Protein AF-A0A932WNV1-F1 (afdb_monomer_lite)

pLDDT: mean 90.37, std 17.19, range [34.25, 98.88]

Secondary structure (DSSP, 8-state):
-----------------PPPP-TT-EEEE-S-EEEEETTEEEEEE-TT-EEEEEEE-SSEEEEESSSEEEEEGGGEE-HHHHHHHHHHHHHTT--SHHHHHHHHHHHHHTT-HHHHHHHHHHHHHH-TT-HHHHHHHHHHHHHTT-HHHHHHHHHHHHHH-TT-HHHHHHHHHHHHHTT-HHHHTT-

Structure (mmCIF, N/CA/C/O backbone):
data_AF-A0A932WNV1-F1
#
_entry.id   AF-A0A932WNV1-F1
#
loop_
_atom_site.group_PDB
_atom_site.id
_atom_site.type_symbol
_atom_site.label_atom_id
_atom_site.label_alt_id
_atom_site.label_comp_id
_atom_site.label_asym_id
_atom_site.label_entity_id
_atom_site.label_seq_id
_atom_site.pdbx_PDB_ins_code
_atom_site.Cartn_x
_atom_site.Cartn_y
_atom_site.Cartn_z
_atom_site.occupancy
_atom_site.B_iso_or_equiv
_atom_site.auth_seq_id
_atom_site.auth_comp_id
_atom_site.auth_asym_id
_atom_site.auth_atom_id
_atom_site.pdbx_PDB_model_num
ATOM 1 N N . MET A 1 1 ? 55.702 -8.808 -32.284 1.00 37.06 1 MET A N 1
ATOM 2 C CA . MET A 1 1 ? 55.834 -7.482 -32.904 1.00 37.06 1 MET A CA 1
ATOM 3 C C . MET A 1 1 ? 54.998 -7.440 -34.178 1.00 37.06 1 MET A C 1
ATOM 5 O O . MET A 1 1 ? 55.477 -7.880 -35.208 1.00 37.06 1 MET A O 1
ATOM 9 N N . ASP A 1 2 ? 53.744 -7.018 -34.238 1.00 36.00 2 ASP A N 1
ATOM 10 C CA . ASP A 1 2 ? 52.655 -6.908 -33.271 1.00 36.00 2 ASP A CA 1
ATOM 11 C C . ASP A 1 2 ? 51.369 -7.069 -34.087 1.00 36.00 2 ASP A C 1
ATOM 13 O O . ASP A 1 2 ? 51.187 -6.428 -35.120 1.00 36.00 2 ASP A O 1
ATOM 17 N N . ARG A 1 3 ? 50.490 -7.968 -33.639 1.00 39.47 3 ARG A N 1
ATOM 18 C CA . ARG A 1 3 ? 49.063 -7.919 -33.955 1.00 39.47 3 ARG A CA 1
ATOM 19 C C . ARG A 1 3 ? 48.465 -7.045 -32.867 1.00 39.47 3 ARG A C 1
ATOM 21 O O . ARG A 1 3 ? 48.653 -7.428 -31.723 1.00 39.47 3 ARG A O 1
ATOM 28 N N . LEU A 1 4 ? 47.800 -5.941 -33.204 1.00 38.91 4 LEU A N 1
ATOM 29 C CA . LEU A 1 4 ? 46.769 -5.253 -32.405 1.00 38.91 4 LEU A CA 1
ATOM 30 C C . LEU A 1 4 ? 46.447 -3.919 -33.091 1.00 38.91 4 LEU A C 1
ATOM 32 O O . LEU A 1 4 ? 47.305 -3.054 -33.213 1.00 38.91 4 LEU A O 1
ATOM 36 N N . GLY A 1 5 ? 45.212 -3.755 -33.555 1.00 36.09 5 GLY A N 1
ATOM 37 C CA . GLY A 1 5 ? 44.783 -2.503 -34.177 1.00 36.09 5 GLY A CA 1
ATOM 38 C C . GLY A 1 5 ? 43.332 -2.503 -34.636 1.00 36.09 5 GLY A C 1
ATOM 39 O O . GLY A 1 5 ? 43.007 -1.925 -35.665 1.00 36.09 5 GLY A O 1
ATOM 40 N N . THR A 1 6 ? 42.449 -3.205 -33.929 1.00 43.75 6 THR A N 1
ATOM 41 C CA . THR A 1 6 ? 41.001 -3.096 -34.130 1.00 43.75 6 THR A CA 1
ATOM 42 C C . THR A 1 6 ? 40.329 -3.413 -32.809 1.00 43.75 6 THR A C 1
ATOM 44 O O . THR A 1 6 ? 40.214 -4.585 -32.493 1.00 43.75 6 THR A O 1
ATOM 47 N N . VAL A 1 7 ? 39.909 -2.399 -32.048 1.00 36.69 7 VAL A N 1
ATOM 48 C CA . VAL A 1 7 ? 38.644 -2.424 -31.297 1.00 36.69 7 VAL A CA 1
ATOM 49 C C . VAL A 1 7 ? 38.171 -0.979 -31.144 1.00 36.69 7 VAL A C 1
ATOM 51 O O . VAL A 1 7 ? 38.798 -0.147 -30.493 1.00 36.69 7 VAL A O 1
ATOM 54 N N . LEU A 1 8 ? 37.048 -0.724 -31.802 1.00 37.38 8 LEU A N 1
ATOM 55 C CA . LEU A 1 8 ? 36.100 0.353 -31.583 1.00 37.38 8 LEU A CA 1
ATOM 56 C C . LEU A 1 8 ? 35.686 0.326 -30.097 1.00 37.38 8 LEU A C 1
ATOM 58 O O . LEU A 1 8 ? 34.992 -0.605 -29.693 1.00 37.38 8 LEU A O 1
ATOM 62 N N . LEU A 1 9 ? 36.143 1.267 -29.261 1.00 36.34 9 LEU A N 1
ATOM 63 C CA . LEU A 1 9 ? 35.684 1.321 -27.868 1.00 36.34 9 LEU A CA 1
ATOM 64 C C . LEU A 1 9 ? 34.336 2.048 -27.815 1.00 36.34 9 LEU A C 1
ATOM 66 O O . LEU A 1 9 ? 34.243 3.272 -27.878 1.00 36.34 9 LEU A O 1
ATOM 70 N N . THR A 1 10 ? 33.300 1.222 -27.793 1.00 37.31 10 THR A N 1
ATOM 71 C CA . THR A 1 10 ? 31.878 1.516 -27.664 1.00 37.31 10 THR A CA 1
ATOM 72 C C . THR A 1 10 ? 31.555 2.255 -26.361 1.00 37.31 10 THR A C 1
ATOM 74 O O . THR A 1 10 ? 32.246 2.095 -25.356 1.00 37.31 10 THR A O 1
ATOM 77 N N . LEU A 1 11 ? 30.467 3.033 -26.404 1.00 35.06 11 LEU A N 1
ATOM 78 C CA . LEU A 1 11 ? 29.760 3.664 -25.286 1.00 35.06 11 LEU A CA 1
ATOM 79 C C . LEU A 1 11 ? 29.901 2.907 -23.953 1.00 35.06 11 LEU A C 1
ATOM 81 O O . LEU A 1 11 ? 29.393 1.797 -23.808 1.00 35.06 11 LEU A O 1
ATOM 85 N N . VAL A 1 12 ? 30.467 3.566 -22.942 1.00 41.66 12 VAL A N 1
ATOM 86 C CA . VAL A 1 12 ? 30.209 3.229 -21.537 1.00 41.66 12 VAL A CA 1
ATOM 87 C C . VAL A 1 12 ? 28.960 4.000 -21.113 1.00 41.66 12 VAL A C 1
ATOM 89 O O . VAL A 1 12 ? 29.040 5.088 -20.553 1.00 41.66 12 VAL A O 1
ATOM 92 N N . ALA A 1 13 ? 27.794 3.464 -21.456 1.00 44.31 13 ALA A N 1
ATOM 93 C CA . ALA A 1 13 ? 26.516 3.842 -20.868 1.00 44.31 13 ALA A CA 1
ATOM 94 C C . ALA A 1 13 ? 25.571 2.639 -20.984 1.00 44.31 13 ALA A C 1
ATOM 96 O O . ALA A 1 13 ? 25.421 2.095 -22.073 1.00 44.31 13 ALA A O 1
ATOM 97 N N . LEU A 1 14 ? 24.942 2.265 -19.865 1.00 42.75 14 LEU A N 1
ATOM 98 C CA . LEU A 1 14 ? 23.980 1.165 -19.680 1.00 42.75 14 LEU A CA 1
ATOM 99 C C . LEU A 1 14 ? 24.578 -0.246 -19.620 1.00 42.75 14 LEU A C 1
ATOM 101 O O . LEU A 1 14 ? 24.741 -0.941 -20.617 1.00 42.75 14 LEU A O 1
ATOM 105 N N . GLY A 1 15 ? 24.839 -0.693 -18.393 1.00 34.25 15 GLY A N 1
ATOM 106 C CA . GLY A 1 15 ? 25.263 -2.062 -18.124 1.00 34.25 15 GLY A CA 1
ATOM 107 C C . GLY A 1 15 ? 25.148 -2.482 -16.663 1.00 34.25 15 GLY A C 1
ATOM 108 O O . GLY A 1 15 ? 25.902 -3.348 -16.238 1.00 34.25 15 GLY A O 1
ATOM 109 N N . GLN A 1 16 ? 24.230 -1.907 -15.880 1.00 38.81 16 GLN A N 1
ATOM 110 C CA . GLN A 1 16 ? 23.623 -2.723 -14.834 1.00 38.81 16 GLN A CA 1
ATOM 111 C C . GLN A 1 16 ? 22.572 -3.558 -15.551 1.00 38.81 16 GLN A C 1
ATOM 113 O O . GLN A 1 16 ? 21.528 -3.052 -15.952 1.00 38.81 16 GLN A O 1
ATOM 118 N N . VAL A 1 17 ? 22.901 -4.821 -15.818 1.00 41.78 17 VAL A N 1
ATOM 119 C CA . VAL A 1 17 ? 21.881 -5.807 -16.166 1.00 41.78 17 VAL A CA 1
ATOM 120 C C . VAL A 1 17 ? 20.936 -5.800 -14.972 1.00 41.78 17 VAL A C 1
ATOM 122 O O . VAL A 1 17 ? 21.343 -6.227 -13.892 1.00 41.78 17 VAL A O 1
ATOM 125 N N . ALA A 1 18 ? 19.746 -5.214 -15.133 1.00 52.16 18 ALA A N 1
ATOM 126 C CA . ALA A 1 18 ? 18.709 -5.251 -14.112 1.00 52.16 18 ALA A CA 1
ATOM 127 C C . ALA A 1 18 ? 18.620 -6.697 -13.620 1.00 52.16 18 ALA A C 1
ATOM 129 O O . ALA A 1 18 ? 18.501 -7.620 -14.436 1.00 52.16 18 ALA A O 1
ATOM 130 N N . ARG A 1 19 ? 18.804 -6.903 -12.310 1.00 64.25 19 ARG A N 1
ATOM 131 C CA . ARG A 1 19 ? 18.759 -8.240 -11.715 1.00 64.25 19 ARG A CA 1
ATOM 132 C C . ARG A 1 19 ? 17.441 -8.872 -12.154 1.00 64.25 19 ARG A C 1
ATOM 134 O O . ARG A 1 19 ? 16.376 -8.292 -11.952 1.00 64.25 19 ARG A O 1
ATOM 141 N N . ALA A 1 20 ? 17.518 -10.037 -12.790 1.00 69.56 20 ALA A N 1
ATOM 142 C CA . ALA A 1 20 ? 16.320 -10.771 -13.155 1.00 69.56 20 ALA A CA 1
ATOM 143 C C . ALA A 1 20 ? 15.576 -11.122 -11.863 1.00 69.56 20 ALA A C 1
ATOM 145 O O . ALA A 1 20 ? 16.158 -11.764 -10.995 1.00 69.56 20 ALA A O 1
ATOM 146 N N . GLN A 1 21 ? 14.325 -10.675 -11.733 1.00 83.00 21 GLN A N 1
ATOM 147 C CA . GLN A 1 21 ? 13.503 -11.025 -10.577 1.00 83.00 21 GLN A CA 1
ATOM 148 C C . GLN A 1 21 ? 13.342 -12.547 -10.450 1.00 83.00 21 GLN A C 1
ATOM 150 O O . GLN A 1 21 ? 13.200 -13.233 -11.468 1.00 83.00 21 GLN A O 1
ATOM 155 N N . GLU A 1 22 ? 13.342 -13.047 -9.219 1.00 88.12 22 GLU A N 1
ATOM 156 C CA . GLU A 1 22 ? 13.289 -14.472 -8.871 1.00 88.12 22 GLU A CA 1
ATOM 157 C C . GLU A 1 22 ? 12.060 -14.794 -7.998 1.00 88.12 22 GLU A C 1
ATOM 159 O O . GLU A 1 22 ? 11.564 -13.920 -7.278 1.00 88.12 22 GLU A O 1
ATOM 164 N N . PRO A 1 23 ? 11.559 -16.047 -8.010 1.00 92.81 23 PRO A N 1
ATOM 165 C CA . PRO A 1 23 ? 10.530 -16.478 -7.069 1.00 92.81 23 PRO A CA 1
ATOM 166 C C . PRO A 1 23 ? 10.924 -16.208 -5.611 1.00 92.81 23 PRO A C 1
ATOM 168 O O . PRO A 1 23 ? 12.059 -16.438 -5.195 1.00 92.81 23 PRO A O 1
ATOM 171 N N . GLY A 1 24 ? 9.964 -15.732 -4.823 1.00 91.88 24 GLY A N 1
ATOM 172 C CA . GLY A 1 24 ? 10.139 -15.331 -3.430 1.00 91.88 24 GLY A CA 1
ATOM 173 C C . GLY A 1 24 ? 10.475 -13.851 -3.230 1.00 91.88 24 GLY A C 1
ATOM 174 O O . GLY A 1 24 ? 10.343 -13.362 -2.104 1.00 91.88 24 GLY A O 1
ATOM 175 N N . GLU A 1 25 ? 10.853 -13.121 -4.280 1.00 94.06 25 GLU A N 1
ATOM 176 C CA . GLU A 1 25 ? 11.108 -11.684 -4.188 1.00 94.06 25 GLU A CA 1
ATOM 177 C C . GLU A 1 25 ? 9.814 -10.868 -4.082 1.00 94.06 25 GLU A C 1
ATOM 179 O O . GLU A 1 25 ? 8.763 -11.240 -4.605 1.00 94.06 25 GLU A O 1
ATOM 184 N N . THR A 1 26 ? 9.904 -9.721 -3.411 1.00 95.75 26 THR A N 1
ATOM 185 C CA . THR A 1 26 ? 8.861 -8.693 -3.448 1.00 95.75 26 THR A CA 1
ATOM 186 C C . THR A 1 26 ? 9.166 -7.739 -4.592 1.00 95.75 26 THR A C 1
ATOM 188 O O . THR A 1 26 ? 10.282 -7.232 -4.690 1.00 95.75 26 THR A O 1
ATOM 191 N N . VAL A 1 27 ? 8.167 -7.451 -5.419 1.00 96.62 27 VAL A N 1
ATOM 192 C CA . VAL A 1 27 ? 8.240 -6.433 -6.472 1.00 96.62 27 VAL A CA 1
ATOM 193 C C . VAL A 1 27 ? 7.214 -5.343 -6.219 1.00 96.62 27 VAL A C 1
ATOM 195 O O . VAL A 1 27 ? 6.165 -5.605 -5.635 1.00 96.62 27 VAL A O 1
ATOM 198 N N . VAL A 1 28 ? 7.507 -4.126 -6.665 1.00 97.88 28 VAL A N 1
ATOM 199 C CA . VAL A 1 28 ? 6.626 -2.959 -6.570 1.00 97.88 28 VAL A CA 1
ATOM 200 C C . VAL A 1 28 ? 6.209 -2.546 -7.973 1.00 97.88 28 VAL A C 1
ATOM 202 O O . VAL A 1 28 ? 7.050 -2.379 -8.852 1.00 97.88 28 VAL A O 1
ATOM 205 N N . VAL A 1 29 ? 4.910 -2.358 -8.181 1.00 97.62 29 VAL A N 1
ATOM 206 C CA . VAL A 1 29 ? 4.328 -1.837 -9.417 1.00 97.62 29 VAL A CA 1
ATOM 207 C C . VAL A 1 29 ? 4.760 -0.390 -9.597 1.00 97.62 29 VAL A C 1
ATOM 209 O O . VAL A 1 29 ? 4.442 0.462 -8.776 1.00 97.62 29 VAL A O 1
ATOM 212 N N . VAL A 1 30 ? 5.484 -0.086 -10.671 1.00 97.50 30 VAL A N 1
ATOM 213 C CA . VAL A 1 30 ? 5.993 1.270 -10.929 1.00 97.50 30 VAL A CA 1
ATOM 214 C C . VAL A 1 30 ? 5.073 2.066 -11.843 1.00 97.50 30 VAL A C 1
ATOM 216 O O . VAL A 1 30 ? 5.133 3.291 -11.869 1.00 97.50 30 VAL A O 1
ATOM 219 N N . ARG A 1 31 ? 4.177 1.416 -12.581 1.00 95.06 31 ARG A N 1
ATOM 220 C CA . ARG A 1 31 ? 3.164 2.064 -13.425 1.00 95.06 31 ARG A CA 1
ATOM 221 C C . ARG A 1 31 ? 1.884 1.244 -13.408 1.00 95.06 31 ARG A C 1
ATOM 223 O O . ARG A 1 31 ? 1.954 0.044 -13.182 1.00 95.06 31 ARG A O 1
ATOM 230 N N . GLU A 1 32 ? 0.742 1.882 -13.650 1.00 95.81 32 GLU A N 1
ATOM 231 C CA . GLU A 1 32 ? -0.534 1.164 -13.696 1.00 95.81 32 GLU A CA 1
ATOM 232 C C . GLU A 1 32 ? -0.449 -0.020 -14.667 1.00 95.81 32 GLU A C 1
ATOM 234 O O . GLU A 1 32 ? 0.006 0.125 -15.806 1.00 95.81 32 GLU A O 1
ATOM 239 N N . THR A 1 33 ? -0.847 -1.198 -14.192 1.00 95.56 33 THR A N 1
ATOM 240 C CA . THR A 1 33 ? -0.768 -2.437 -14.965 1.00 95.56 33 THR A CA 1
ATOM 241 C C . THR A 1 33 ? -1.922 -3.371 -14.638 1.00 95.56 33 THR A C 1
ATOM 243 O O . THR A 1 33 ? -2.521 -3.309 -13.564 1.00 95.56 33 THR A O 1
ATOM 246 N N . SER A 1 34 ? -2.243 -4.259 -15.572 1.00 95.12 34 SER A N 1
ATOM 247 C CA . SER A 1 34 ? -3.269 -5.280 -15.386 1.00 95.12 34 SER A CA 1
ATOM 248 C C . SER A 1 34 ? -2.629 -6.619 -15.060 1.00 95.12 34 SER A C 1
ATOM 250 O O . SER A 1 34 ? -1.868 -7.161 -15.861 1.00 95.12 34 SER A O 1
ATOM 252 N N . MET A 1 35 ? -3.025 -7.189 -13.928 1.00 94.94 35 MET A N 1
ATOM 253 C CA . MET A 1 35 ? -2.772 -8.579 -13.587 1.00 94.94 35 MET A CA 1
ATOM 254 C C . MET A 1 35 ? -3.768 -9.477 -14.318 1.00 94.94 35 MET A C 1
ATOM 256 O O . MET A 1 35 ? -4.983 -9.266 -14.251 1.00 94.94 35 MET A O 1
ATOM 260 N N . LYS A 1 36 ? -3.253 -10.481 -15.028 1.00 95.19 36 LYS A N 1
ATOM 261 C CA . LYS A 1 36 ? -4.045 -11.331 -15.921 1.00 95.19 36 LYS A CA 1
ATOM 262 C C . LYS A 1 36 ? -3.945 -12.804 -15.569 1.00 95.19 36 LYS A C 1
ATOM 264 O O . LYS A 1 36 ? -2.899 -13.291 -15.153 1.00 95.19 36 LYS A O 1
ATOM 269 N N . ARG A 1 37 ? -5.019 -13.542 -15.820 1.00 94.50 37 ARG A N 1
ATOM 270 C CA . ARG A 1 37 ? -5.021 -15.006 -15.825 1.00 94.50 37 ARG A CA 1
ATOM 271 C C . ARG A 1 37 ? -5.547 -15.454 -17.171 1.00 94.50 37 ARG A C 1
ATOM 273 O O . ARG A 1 37 ? -6.625 -15.038 -17.583 1.00 94.50 37 ARG A O 1
ATOM 280 N N . GLU A 1 38 ? -4.747 -16.243 -17.877 1.00 89.25 38 GLU A N 1
ATOM 281 C CA . GLU A 1 38 ? -5.002 -16.575 -19.279 1.00 89.25 38 GLU A CA 1
ATOM 282 C C . GLU A 1 38 ? -5.192 -15.305 -20.132 1.00 89.25 38 GLU A C 1
ATOM 284 O O . GLU A 1 38 ? -4.224 -14.596 -20.406 1.00 89.25 38 GLU A O 1
ATOM 289 N N . LYS A 1 39 ? -6.428 -14.998 -20.544 1.00 88.38 39 LYS A N 1
ATOM 290 C CA . LYS A 1 39 ? -6.775 -13.811 -21.342 1.00 88.38 39 LYS A CA 1
ATOM 291 C C . LYS A 1 39 ? -7.571 -12.764 -20.563 1.00 88.38 39 LYS A C 1
ATOM 293 O O . LYS A 1 39 ? -7.842 -11.694 -21.105 1.00 88.38 39 LYS A O 1
ATOM 298 N N . GLU A 1 40 ? -7.938 -13.053 -19.321 1.00 94.62 40 GLU A N 1
ATOM 299 C CA . GLU A 1 40 ? -8.810 -12.207 -18.514 1.00 94.62 40 GLU A CA 1
ATOM 300 C C . GLU A 1 40 ? -7.999 -11.303 -17.591 1.00 94.62 40 GLU A C 1
ATOM 302 O O . GLU A 1 40 ? -6.990 -11.716 -17.014 1.00 94.62 40 GLU A O 1
ATOM 307 N N . VAL A 1 41 ? -8.443 -10.053 -17.451 1.00 94.69 41 VAL A N 1
ATOM 308 C CA . VAL A 1 41 ? -7.917 -9.144 -16.429 1.00 94.69 41 VAL A CA 1
ATOM 309 C C . VAL A 1 41 ? -8.562 -9.515 -15.103 1.00 94.69 41 VAL A C 1
ATOM 311 O O . VAL A 1 41 ? -9.773 -9.408 -14.951 1.00 94.69 41 VAL A O 1
ATOM 314 N N . VAL A 1 42 ? -7.735 -9.946 -14.157 1.00 94.06 42 VAL A N 1
ATOM 315 C CA . VAL A 1 42 ? -8.166 -10.309 -12.804 1.00 94.06 42 VAL A CA 1
ATOM 316 C C . VAL A 1 42 ? -8.210 -9.070 -11.916 1.00 94.06 42 VAL A C 1
ATOM 318 O O . VAL A 1 42 ? -9.117 -8.922 -11.106 1.00 94.06 42 VAL A O 1
ATOM 321 N N . GLN A 1 43 ? -7.232 -8.174 -12.063 1.00 93.19 43 GLN A N 1
ATOM 322 C CA . GLN A 1 43 ? -7.122 -6.964 -11.252 1.00 93.19 43 GLN A CA 1
ATOM 323 C C . GLN A 1 43 ? -6.276 -5.916 -11.978 1.00 93.19 43 GLN A C 1
ATOM 325 O O . GLN A 1 43 ? -5.306 -6.259 -12.654 1.00 93.19 43 GLN A O 1
ATOM 330 N N . THR A 1 44 ? -6.602 -4.638 -11.803 1.00 94.31 44 THR A N 1
ATOM 331 C CA . THR A 1 44 ? -5.701 -3.531 -12.154 1.00 94.31 44 THR A CA 1
ATOM 332 C C . THR A 1 44 ? -4.947 -3.102 -10.903 1.00 94.31 44 THR A C 1
ATOM 334 O O . THR A 1 44 ? -5.551 -2.893 -9.852 1.00 94.31 44 THR A O 1
ATOM 337 N N . LEU A 1 45 ? -3.626 -2.997 -11.007 1.00 94.19 45 LEU A N 1
ATOM 338 C CA . LEU A 1 45 ? -2.739 -2.626 -9.914 1.00 94.19 45 LEU A CA 1
ATOM 339 C C . LEU A 1 45 ? -2.221 -1.206 -10.133 1.00 94.19 45 LEU A C 1
ATOM 341 O O . LEU A 1 45 ? -1.635 -0.895 -11.172 1.00 94.19 45 LEU A O 1
ATOM 345 N N . ALA A 1 46 ? -2.430 -0.361 -9.128 1.00 95.44 46 ALA A N 1
ATOM 346 C CA . ALA A 1 46 ? -1.918 1.000 -9.105 1.00 95.44 46 ALA A CA 1
ATOM 347 C C . ALA A 1 46 ? -0.404 1.032 -8.803 1.00 95.44 46 ALA A C 1
ATOM 349 O O . ALA A 1 46 ? 0.116 0.107 -8.165 1.00 95.44 46 ALA A O 1
ATOM 350 N N . PRO A 1 47 ? 0.305 2.109 -9.191 1.00 97.44 47 PRO A N 1
ATOM 351 C CA . PRO A 1 47 ? 1.686 2.327 -8.776 1.00 97.44 47 PRO A CA 1
ATOM 352 C C . PRO A 1 47 ? 1.857 2.262 -7.250 1.00 97.44 47 PRO A C 1
ATOM 354 O O . PRO A 1 47 ? 1.004 2.717 -6.491 1.00 97.44 47 PRO A O 1
ATOM 357 N N . GLY A 1 48 ? 2.965 1.682 -6.798 1.00 97.06 48 GLY A N 1
ATOM 358 C CA . GLY A 1 48 ? 3.290 1.479 -5.389 1.00 97.06 48 GLY A CA 1
ATOM 359 C C . GLY A 1 48 ? 2.731 0.194 -4.785 1.00 97.06 48 GLY A C 1
ATOM 360 O O . GLY A 1 48 ? 3.180 -0.206 -3.716 1.00 97.06 48 GLY A O 1
ATOM 361 N N . ARG A 1 49 ? 1.784 -0.489 -5.441 1.00 96.00 49 ARG A N 1
ATOM 362 C CA . ARG A 1 49 ? 1.324 -1.807 -4.978 1.00 96.00 49 ARG A CA 1
ATOM 363 C C . ARG A 1 49 ? 2.478 -2.796 -5.065 1.00 96.00 49 ARG A C 1
ATOM 365 O O . ARG A 1 49 ? 3.121 -2.889 -6.106 1.00 96.00 49 ARG A O 1
ATOM 372 N N . PHE A 1 50 ? 2.730 -3.537 -3.994 1.00 94.06 50 PHE A N 1
ATOM 373 C CA . PHE A 1 50 ? 3.743 -4.584 -3.991 1.00 94.06 50 PHE A CA 1
ATOM 374 C C . PHE A 1 50 ? 3.107 -5.970 -3.965 1.00 94.06 50 PHE A C 1
ATOM 376 O O . PHE A 1 50 ? 2.003 -6.153 -3.453 1.00 94.06 50 PHE A O 1
ATOM 383 N N . ALA A 1 51 ? 3.801 -6.935 -4.552 1.00 94.88 51 ALA A N 1
ATOM 384 C CA . ALA A 1 51 ? 3.352 -8.313 -4.676 1.00 94.88 51 ALA A CA 1
ATOM 385 C C . ALA A 1 51 ? 4.548 -9.261 -4.555 1.00 94.88 51 ALA A C 1
ATOM 387 O O . ALA A 1 51 ? 5.690 -8.870 -4.820 1.00 94.88 51 ALA A O 1
ATOM 388 N N . ARG A 1 52 ? 4.293 -10.505 -4.150 1.00 95.94 52 ARG A N 1
ATOM 389 C CA . ARG A 1 52 ? 5.320 -11.548 -4.097 1.00 95.94 52 ARG A CA 1
ATOM 390 C C . ARG A 1 52 ? 5.386 -12.257 -5.441 1.00 95.94 52 ARG A C 1
ATOM 392 O O . ARG A 1 52 ? 4.353 -12.647 -5.972 1.00 95.94 52 ARG A O 1
ATOM 399 N N . VAL A 1 53 ? 6.583 -12.432 -5.983 1.00 96.56 53 VAL A N 1
ATOM 400 C CA . VAL A 1 53 ? 6.815 -13.249 -7.179 1.00 96.56 53 VAL A CA 1
ATOM 401 C C . VAL A 1 53 ? 6.742 -14.719 -6.782 1.00 96.56 53 VAL A C 1
ATOM 403 O O . VAL A 1 53 ? 7.464 -15.145 -5.885 1.00 96.56 53 VAL A O 1
ATOM 406 N N . GLU A 1 54 ? 5.894 -15.495 -7.448 1.00 96.19 54 GLU A N 1
ATOM 407 C CA . GLU A 1 54 ? 5.795 -16.948 -7.238 1.00 96.19 54 GLU A CA 1
ATOM 408 C C . GLU A 1 54 ? 6.363 -17.733 -8.420 1.00 96.19 54 GLU A C 1
ATOM 410 O O . GLU A 1 54 ? 6.913 -18.814 -8.231 1.00 96.19 54 GLU A O 1
ATOM 415 N N . ASP A 1 55 ? 6.241 -17.195 -9.636 1.00 95.06 55 ASP A N 1
ATOM 416 C CA . ASP A 1 55 ? 6.772 -17.818 -10.846 1.00 95.06 55 ASP A CA 1
ATOM 417 C C . ASP A 1 55 ? 7.253 -16.758 -11.841 1.00 95.06 55 ASP A C 1
ATOM 419 O O . ASP A 1 55 ? 6.813 -15.603 -11.827 1.00 95.06 55 ASP A O 1
ATOM 423 N N . VAL A 1 56 ? 8.187 -17.149 -12.699 1.00 93.31 56 VAL A N 1
ATOM 424 C CA . VAL A 1 56 ? 8.872 -16.260 -13.632 1.00 93.31 56 VAL A CA 1
ATOM 425 C C . VAL A 1 56 ? 8.846 -16.872 -15.023 1.00 93.31 56 VAL A C 1
ATOM 427 O O . VAL A 1 56 ? 9.423 -17.927 -15.270 1.00 93.31 56 VAL A O 1
ATOM 430 N N . ASP A 1 57 ? 8.248 -16.139 -15.954 1.00 90.00 57 ASP A N 1
ATOM 431 C CA . ASP A 1 57 ? 8.433 -16.325 -17.388 1.00 90.00 57 ASP A CA 1
ATOM 432 C C . ASP A 1 57 ? 9.411 -15.260 -17.930 1.00 90.00 57 ASP A C 1
ATOM 434 O O . ASP A 1 57 ? 9.786 -14.303 -17.246 1.00 90.00 57 ASP A O 1
ATOM 438 N N . SER A 1 58 ? 9.840 -15.409 -19.184 1.00 84.88 58 SER A N 1
ATOM 439 C CA . SER A 1 58 ? 10.709 -14.465 -19.894 1.00 84.88 58 SER A CA 1
ATOM 440 C C . SER A 1 58 ? 10.357 -12.983 -19.654 1.00 84.88 58 SER A C 1
ATOM 442 O O . SER A 1 58 ? 11.200 -12.216 -19.173 1.00 84.88 58 SER A O 1
ATOM 444 N N . THR A 1 59 ? 9.112 -12.579 -19.929 1.00 91.94 59 THR A N 1
ATOM 445 C CA . THR A 1 59 ? 8.645 -11.182 -19.826 1.00 91.94 59 THR A CA 1
ATOM 446 C C . THR A 1 59 ? 7.531 -10.971 -18.806 1.00 91.94 59 THR A C 1
ATOM 448 O O . THR A 1 59 ? 7.057 -9.842 -18.658 1.00 91.94 59 THR A O 1
ATOM 451 N N . TRP A 1 60 ? 7.099 -12.028 -18.122 1.00 93.94 60 TRP A N 1
ATOM 452 C CA . TRP A 1 60 ? 5.970 -12.001 -17.198 1.00 93.94 60 TRP A CA 1
ATOM 453 C C . TRP A 1 60 ? 6.366 -12.573 -15.845 1.00 93.94 60 TRP A C 1
ATOM 455 O O . TRP A 1 60 ? 7.167 -13.497 -15.758 1.00 93.94 60 TRP A O 1
ATOM 465 N N . LEU A 1 61 ? 5.777 -12.028 -14.789 1.00 95.12 61 LEU A N 1
ATOM 466 C CA . LEU A 1 61 ? 5.915 -12.537 -13.431 1.00 95.12 61 LEU A CA 1
ATOM 467 C C . LEU A 1 61 ? 4.541 -12.982 -12.958 1.00 95.12 61 LEU A C 1
ATOM 469 O O . LEU A 1 61 ? 3.583 -12.213 -13.071 1.00 95.12 61 LEU A O 1
ATOM 473 N N . TRP A 1 62 ? 4.432 -14.204 -12.454 1.00 96.19 62 TRP A N 1
ATOM 474 C CA . TRP A 1 62 ? 3.250 -14.608 -11.717 1.00 96.19 62 TRP A CA 1
ATOM 475 C C . TRP A 1 62 ? 3.427 -14.095 -10.304 1.00 96.19 62 TRP A C 1
ATOM 477 O O . TRP A 1 62 ? 4.372 -14.482 -9.612 1.00 96.19 62 TRP A O 1
ATOM 487 N N . VAL A 1 63 ? 2.527 -13.218 -9.882 1.00 95.62 63 VAL A N 1
ATOM 488 C CA . VAL A 1 63 ? 2.591 -12.615 -8.558 1.00 95.62 63 VAL A CA 1
ATOM 489 C C . VAL A 1 63 ? 1.377 -12.973 -7.723 1.00 95.62 63 VAL A C 1
ATOM 491 O O . VAL A 1 63 ? 0.296 -13.221 -8.260 1.00 95.62 63 VAL A O 1
ATOM 494 N N . SER A 1 64 ? 1.560 -12.972 -6.408 1.00 90.69 64 SER A N 1
ATOM 495 C CA . SER A 1 64 ? 0.495 -13.044 -5.417 1.00 90.69 64 SER A CA 1
ATOM 496 C C . SER A 1 64 ? 0.391 -11.717 -4.648 1.00 90.69 64 SER A C 1
ATOM 498 O O . SER A 1 64 ? 1.374 -11.171 -4.137 1.00 90.69 64 SER A O 1
ATOM 500 N N . ALA A 1 65 ? -0.823 -11.173 -4.612 1.00 83.19 65 ALA A N 1
ATOM 501 C CA . ALA A 1 65 ? -1.248 -10.066 -3.760 1.00 83.19 65 ALA A CA 1
ATOM 502 C C . ALA A 1 65 ? -2.589 -10.467 -3.109 1.00 83.19 65 ALA A C 1
ATOM 504 O O . ALA A 1 65 ? -2.703 -11.577 -2.596 1.00 83.19 65 ALA A O 1
ATOM 505 N N . GLU A 1 66 ? -3.625 -9.625 -3.175 1.00 82.88 66 GLU A N 1
ATOM 506 C CA . GLU A 1 66 ? -5.013 -10.043 -2.884 1.00 82.88 66 GLU A CA 1
ATOM 507 C C . GLU A 1 66 ? -5.489 -11.126 -3.860 1.00 82.88 66 GLU A C 1
ATOM 509 O O . GLU A 1 66 ? -6.200 -12.058 -3.494 1.00 82.88 66 GLU A O 1
ATOM 514 N N . ASN A 1 67 ? -5.064 -11.004 -5.118 1.00 89.56 67 ASN A N 1
ATOM 515 C CA . ASN A 1 67 ? -5.286 -11.976 -6.174 1.00 89.56 67 ASN A CA 1
ATOM 516 C C . ASN A 1 67 ? -3.943 -12.442 -6.738 1.00 89.56 67 ASN A C 1
ATOM 518 O O . ASN A 1 67 ? -2.908 -11.809 -6.522 1.00 89.56 67 ASN A O 1
ATOM 522 N N . ALA A 1 68 ? -3.974 -13.535 -7.498 1.00 93.81 68 ALA A N 1
ATOM 523 C CA . ALA A 1 68 ? -2.808 -14.038 -8.212 1.00 93.81 68 ALA A CA 1
ATOM 524 C C . ALA A 1 68 ? -3.005 -14.017 -9.732 1.00 93.81 68 ALA A C 1
ATOM 526 O O . ALA A 1 68 ? -4.100 -14.326 -10.236 1.00 93.81 68 ALA A O 1
ATOM 527 N N . GLY A 1 69 ? -1.932 -13.684 -10.449 1.00 95.94 69 GLY A N 1
ATOM 528 C CA . GLY A 1 69 ? -1.902 -13.621 -11.906 1.00 95.94 69 GLY A CA 1
ATOM 529 C C . GLY A 1 69 ? -0.586 -13.085 -12.471 1.00 95.94 69 GLY A C 1
ATOM 530 O O . GLY A 1 69 ? 0.324 -12.698 -11.743 1.00 95.94 69 GLY A O 1
ATOM 531 N N . TRP A 1 70 ? -0.510 -13.055 -13.798 1.00 96.50 70 TRP A N 1
ATOM 532 C CA . TRP A 1 70 ? 0.627 -12.563 -14.565 1.00 96.50 70 TRP A CA 1
ATOM 533 C C . TRP A 1 70 ? 0.618 -11.041 -14.682 1.00 96.50 70 TRP A C 1
ATOM 535 O O . TRP A 1 70 ? -0.383 -10.453 -15.097 1.00 96.50 70 TRP A O 1
ATOM 545 N N . ILE A 1 71 ? 1.761 -10.423 -14.401 1.00 95.88 71 ILE A N 1
ATOM 546 C CA . ILE A 1 71 ? 2.045 -9.005 -14.648 1.00 95.88 71 ILE A CA 1
ATOM 547 C C . ILE A 1 71 ? 3.278 -8.860 -15.541 1.00 95.88 71 ILE A C 1
ATOM 549 O O . ILE A 1 71 ? 4.156 -9.729 -15.547 1.00 95.88 71 ILE A O 1
ATOM 553 N N . ALA A 1 72 ? 3.355 -7.777 -16.314 1.00 95.06 72 ALA A N 1
ATOM 554 C CA . ALA A 1 72 ? 4.501 -7.555 -17.185 1.00 95.06 72 ALA A CA 1
ATOM 555 C C . ALA A 1 72 ? 5.731 -7.178 -16.351 1.00 95.06 72 ALA A C 1
ATOM 557 O O . ALA A 1 72 ? 5.681 -6.294 -15.499 1.00 95.06 72 ALA A O 1
ATOM 558 N N . ARG A 1 73 ? 6.866 -7.821 -16.630 1.00 92.25 73 ARG A N 1
ATOM 559 C CA . ARG A 1 73 ? 8.111 -7.633 -15.873 1.00 92.25 73 ARG A CA 1
ATOM 560 C C . ARG A 1 73 ? 8.609 -6.186 -15.880 1.00 92.25 73 ARG A C 1
ATOM 562 O O . ARG A 1 73 ? 9.181 -5.740 -14.899 1.00 92.25 73 ARG A O 1
ATOM 569 N N . HIS A 1 74 ? 8.375 -5.452 -16.966 1.00 92.88 74 HIS A N 1
ATOM 570 C CA . HIS A 1 74 ? 8.779 -4.048 -17.091 1.00 92.88 74 HIS A CA 1
ATOM 571 C C . HIS A 1 74 ? 7.831 -3.061 -16.379 1.00 92.88 74 HIS A C 1
ATOM 573 O O . HIS A 1 74 ? 8.076 -1.857 -16.408 1.00 92.88 74 HIS A O 1
ATOM 579 N N . ASP A 1 75 ? 6.750 -3.551 -15.761 1.00 95.50 75 ASP A N 1
ATOM 580 C CA . ASP A 1 75 ? 5.787 -2.733 -15.003 1.00 95.50 75 ASP A CA 1
ATOM 581 C C . ASP A 1 75 ? 6.093 -2.714 -13.516 1.00 95.50 75 ASP A C 1
ATOM 583 O O . ASP A 1 75 ? 5.431 -2.007 -12.754 1.00 95.50 75 ASP A O 1
ATOM 587 N N . VAL A 1 76 ? 7.100 -3.482 -13.110 1.00 95.69 76 VAL A N 1
ATOM 588 C CA . VAL A 1 76 ? 7.524 -3.605 -11.730 1.00 95.69 76 VAL A CA 1
ATOM 589 C C . VAL A 1 76 ? 9.021 -3.414 -11.587 1.00 95.69 76 VAL A C 1
ATOM 591 O O . VAL A 1 76 ? 9.781 -3.540 -12.545 1.00 95.69 76 VAL A O 1
ATOM 594 N N . ALA A 1 77 ? 9.436 -3.140 -10.361 1.00 96.06 77 ALA A N 1
ATOM 595 C CA . ALA A 1 77 ? 10.831 -3.058 -9.976 1.00 96.06 77 ALA A CA 1
ATOM 596 C C . ALA A 1 77 ? 11.028 -3.662 -8.580 1.00 96.06 77 ALA A C 1
ATOM 598 O O . ALA A 1 77 ? 10.056 -3.938 -7.868 1.00 96.06 77 ALA A O 1
ATOM 599 N N . THR A 1 78 ? 12.277 -3.874 -8.169 1.00 96.44 78 THR A N 1
ATOM 600 C CA . THR A 1 78 ? 12.561 -4.147 -6.752 1.00 96.44 78 THR A CA 1
ATOM 601 C C . THR A 1 78 ? 12.141 -2.946 -5.888 1.00 96.44 78 THR A C 1
ATOM 603 O O . THR A 1 78 ? 12.031 -1.833 -6.409 1.00 96.44 78 THR A O 1
ATOM 606 N N . PRO A 1 79 ? 11.931 -3.108 -4.566 1.00 97.25 79 PRO A N 1
ATOM 607 C CA . PRO A 1 79 ? 11.581 -1.986 -3.695 1.00 97.25 79 PRO A CA 1
ATOM 608 C C . PRO A 1 79 ? 12.553 -0.805 -3.802 1.00 97.25 79 PRO A C 1
ATOM 610 O O . PRO A 1 79 ? 12.118 0.337 -3.910 1.00 97.25 79 PRO A O 1
ATOM 613 N N . LYS A 1 80 ? 13.861 -1.076 -3.877 1.00 97.00 80 LYS A N 1
ATOM 614 C CA . LYS A 1 80 ? 14.901 -0.042 -4.002 1.00 97.00 80 LYS A CA 1
ATOM 615 C C . LYS A 1 80 ? 14.837 0.713 -5.324 1.00 97.00 80 LYS A C 1
ATOM 617 O O . LYS A 1 80 ? 14.827 1.937 -5.323 1.00 97.00 80 LYS A O 1
ATOM 622 N N . GLU A 1 81 ? 14.724 -0.003 -6.438 1.00 96.81 81 GLU A N 1
ATOM 623 C CA . GLU A 1 81 ? 14.569 0.621 -7.758 1.00 96.81 81 GLU A CA 1
ATOM 624 C C . GLU A 1 81 ? 13.255 1.417 -7.847 1.00 96.81 81 GLU A C 1
ATOM 626 O O . GLU A 1 81 ? 13.215 2.496 -8.431 1.00 96.81 81 GLU A O 1
ATOM 631 N N . ALA A 1 82 ? 12.172 0.931 -7.232 1.00 98.19 82 ALA A N 1
ATOM 632 C CA . ALA A 1 82 ? 10.907 1.656 -7.191 1.00 98.19 82 ALA A CA 1
ATOM 633 C C . ALA A 1 82 ? 11.011 2.966 -6.392 1.00 98.19 82 ALA A C 1
ATOM 635 O O . ALA A 1 82 ? 10.438 3.970 -6.813 1.00 98.19 82 ALA A O 1
ATOM 636 N N . ILE A 1 83 ? 11.769 2.987 -5.287 1.00 98.75 83 ILE A N 1
ATOM 637 C CA . ILE A 1 83 ? 12.068 4.219 -4.537 1.00 98.75 83 ILE A CA 1
ATOM 638 C C . ILE A 1 83 ? 12.766 5.237 -5.443 1.00 98.75 83 ILE A C 1
ATOM 640 O O . ILE A 1 83 ? 12.352 6.396 -5.480 1.00 98.75 83 ILE A O 1
ATOM 644 N N . GLU A 1 84 ? 13.781 4.815 -6.199 1.00 98.31 84 GLU A N 1
ATOM 645 C CA . GLU A 1 84 ? 14.490 5.685 -7.145 1.00 98.31 84 GLU A CA 1
ATOM 646 C C . GLU A 1 84 ? 13.540 6.227 -8.223 1.00 98.31 84 GLU A C 1
ATOM 648 O O . GLU 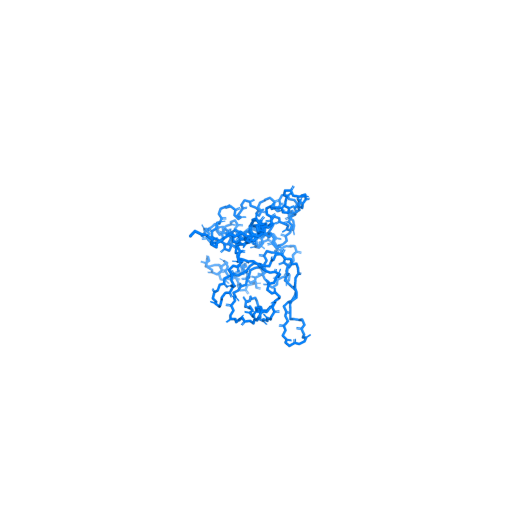A 1 84 ? 13.508 7.432 -8.471 1.00 98.31 84 GLU A O 1
ATOM 653 N N . ILE A 1 85 ? 12.700 5.363 -8.803 1.00 98.19 85 ILE A N 1
ATOM 654 C CA . ILE A 1 85 ? 11.732 5.738 -9.843 1.00 98.19 85 ILE A CA 1
ATOM 655 C C . ILE A 1 85 ? 10.712 6.758 -9.325 1.00 98.19 85 ILE A C 1
ATOM 657 O O . ILE A 1 85 ? 10.445 7.753 -9.999 1.00 98.19 85 ILE A O 1
ATOM 661 N N . PHE A 1 86 ? 10.114 6.533 -8.153 1.00 98.56 86 PHE A N 1
ATOM 662 C CA . PHE A 1 86 ? 9.119 7.463 -7.612 1.00 98.56 86 PHE A CA 1
ATOM 663 C C . PHE A 1 86 ? 9.745 8.769 -7.125 1.00 98.56 86 PHE A C 1
ATOM 665 O O . PHE A 1 86 ? 9.137 9.820 -7.306 1.00 98.56 86 PHE A O 1
ATOM 672 N N . THR A 1 87 ? 10.965 8.726 -6.584 1.00 98.56 87 THR A N 1
ATOM 673 C CA . THR A 1 87 ? 11.710 9.941 -6.218 1.00 98.56 87 THR A CA 1
ATOM 674 C C . THR A 1 87 ? 11.986 10.789 -7.458 1.00 98.56 87 THR A C 1
ATOM 676 O O . THR A 1 87 ? 11.645 11.968 -7.474 1.00 98.56 87 THR A O 1
ATOM 679 N N . ALA A 1 88 ? 12.483 10.1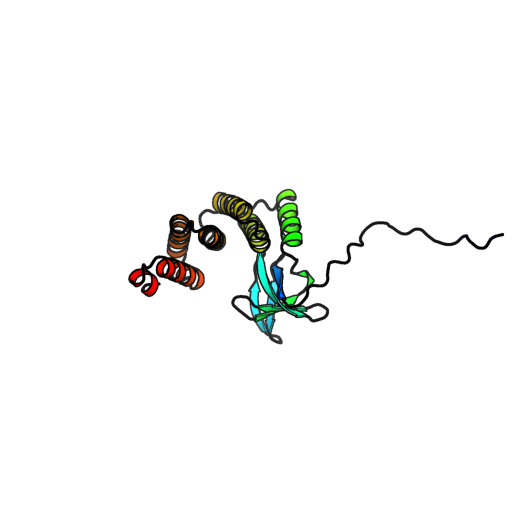76 -8.537 1.00 98.00 88 ALA A N 1
ATOM 680 C CA . ALA A 1 88 ? 12.723 10.874 -9.797 1.00 98.00 88 ALA A CA 1
ATOM 681 C C . ALA A 1 88 ? 11.440 11.502 -10.367 1.00 98.00 88 ALA A C 1
ATOM 683 O O . ALA A 1 88 ? 11.464 12.640 -10.820 1.00 98.00 88 ALA A O 1
ATOM 684 N N . ARG A 1 89 ? 10.293 10.813 -10.283 1.00 97.50 89 ARG A N 1
ATOM 685 C CA . ARG A 1 89 ? 9.002 11.383 -10.710 1.00 97.50 89 ARG A CA 1
ATOM 686 C C . ARG A 1 89 ? 8.622 12.636 -9.931 1.00 97.50 89 ARG A C 1
ATOM 688 O O . ARG A 1 89 ? 8.127 13.583 -10.536 1.00 97.50 89 ARG A O 1
ATOM 695 N N . ILE A 1 90 ? 8.832 12.639 -8.615 1.00 97.56 90 ILE A N 1
ATOM 696 C CA . ILE A 1 90 ? 8.574 13.815 -7.773 1.00 97.56 90 ILE A CA 1
ATOM 697 C C . ILE A 1 90 ? 9.490 14.966 -8.200 1.00 97.56 90 ILE A C 1
ATOM 699 O O . ILE A 1 90 ? 9.000 16.072 -8.425 1.00 97.56 90 ILE A O 1
ATOM 703 N N . ASP A 1 91 ? 10.784 14.694 -8.395 1.00 97.06 91 ASP A N 1
ATOM 704 C CA . ASP A 1 91 ? 11.766 15.689 -8.848 1.00 97.06 91 ASP A CA 1
ATOM 705 C C . ASP A 1 91 ? 11.437 16.250 -10.247 1.00 97.06 91 ASP A C 1
ATOM 707 O O . ASP A 1 91 ? 11.684 17.423 -10.533 1.00 97.06 91 ASP A O 1
ATOM 711 N N . GLU A 1 92 ? 10.827 15.436 -11.113 1.00 97.31 92 GLU A N 1
ATOM 712 C CA . GLU A 1 92 ? 10.342 15.814 -12.447 1.00 97.31 92 GLU A CA 1
ATOM 713 C C . GLU A 1 92 ? 8.977 16.534 -12.432 1.00 97.31 92 GLU A C 1
ATOM 715 O O . GLU A 1 92 ? 8.519 17.014 -13.473 1.00 97.31 92 GLU A O 1
ATOM 720 N N . GLY A 1 93 ? 8.335 16.659 -11.266 1.00 95.38 93 GLY A N 1
ATOM 721 C CA . GLY A 1 93 ? 7.122 17.456 -11.067 1.00 95.38 93 GLY A CA 1
ATOM 722 C C . GLY A 1 93 ? 5.834 16.669 -10.810 1.00 95.38 93 GLY A C 1
ATOM 723 O O . GLY A 1 93 ? 4.770 17.285 -10.733 1.00 95.38 93 GLY A O 1
ATOM 724 N N . ALA A 1 94 ? 5.890 15.344 -10.637 1.00 92.75 94 ALA A N 1
ATOM 725 C CA . ALA A 1 94 ? 4.761 14.536 -10.158 1.00 92.75 94 ALA A CA 1
ATOM 726 C C . ALA A 1 94 ? 4.559 14.708 -8.636 1.00 92.75 94 ALA A C 1
ATOM 728 O O . ALA A 1 94 ? 4.675 13.771 -7.846 1.00 92.75 94 ALA A O 1
ATOM 729 N N . ASP A 1 95 ? 4.298 15.949 -8.220 1.00 93.81 95 ASP A N 1
ATOM 730 C CA . ASP A 1 95 ? 4.113 16.368 -6.829 1.00 93.81 95 ASP A CA 1
ATOM 731 C C . ASP A 1 95 ? 2.659 16.145 -6.359 1.00 93.81 95 ASP A C 1
ATOM 733 O O . ASP A 1 95 ? 1.934 17.076 -6.000 1.00 93.81 95 ASP A O 1
ATOM 737 N N . ASP A 1 96 ? 2.198 14.894 -6.405 1.00 97.06 96 ASP A N 1
ATOM 738 C CA . ASP A 1 96 ? 0.812 14.513 -6.117 1.00 97.06 96 ASP A CA 1
ATOM 739 C C . ASP A 1 96 ? 0.690 13.419 -5.041 1.00 97.06 96 ASP A C 1
ATOM 741 O O . ASP A 1 96 ? 1.629 12.683 -4.733 1.00 97.06 96 ASP A O 1
ATOM 745 N N . ALA A 1 97 ? -0.501 13.308 -4.444 1.00 98.25 97 ALA A N 1
ATOM 746 C CA . ALA A 1 97 ? -0.747 12.399 -3.328 1.00 98.25 97 ALA A CA 1
ATOM 747 C C . ALA A 1 97 ? -0.531 10.913 -3.679 1.00 98.25 97 ALA A C 1
ATOM 749 O O . ALA A 1 97 ? -0.070 10.146 -2.828 1.00 98.25 97 ALA A O 1
ATOM 750 N N . LEU A 1 98 ? -0.826 10.493 -4.913 1.00 98.06 98 LEU A N 1
ATOM 751 C CA . LEU A 1 98 ? -0.645 9.104 -5.341 1.00 98.06 98 LEU A CA 1
ATOM 752 C C . LEU A 1 98 ? 0.838 8.778 -5.509 1.00 98.06 98 LEU A C 1
ATOM 754 O O . LEU A 1 98 ? 1.264 7.711 -5.072 1.00 98.06 98 LEU A O 1
ATOM 758 N N . THR A 1 99 ? 1.633 9.694 -6.065 1.00 98.44 99 THR A N 1
ATOM 759 C CA . THR A 1 99 ? 3.081 9.491 -6.222 1.00 98.44 99 THR A CA 1
ATOM 760 C C . THR A 1 99 ? 3.785 9.378 -4.864 1.00 98.44 99 THR A C 1
ATOM 762 O O . THR A 1 99 ? 4.564 8.444 -4.664 1.00 98.44 99 THR A O 1
ATOM 765 N N . TYR A 1 100 ? 3.441 10.223 -3.884 1.00 98.81 100 TYR A N 1
ATOM 766 C CA . TYR A 1 100 ? 3.944 10.075 -2.507 1.00 98.81 100 TYR A CA 1
ATOM 767 C C . TYR A 1 100 ? 3.465 8.788 -1.830 1.00 98.81 100 TYR A C 1
ATOM 769 O O . TYR A 1 100 ? 4.238 8.133 -1.134 1.00 98.81 100 TYR A O 1
ATOM 777 N N . THR A 1 101 ? 2.215 8.374 -2.061 1.00 98.81 101 THR A N 1
ATOM 778 C CA . THR A 1 101 ? 1.721 7.084 -1.553 1.00 98.81 101 THR A CA 1
ATOM 779 C C . THR A 1 101 ? 2.507 5.921 -2.154 1.00 98.81 101 THR A C 1
ATOM 781 O O . THR A 1 101 ? 2.855 4.971 -1.453 1.00 98.81 101 THR A O 1
ATOM 784 N N . ALA A 1 102 ? 2.821 5.990 -3.447 1.00 98.69 102 ALA A N 1
ATOM 785 C CA . ALA A 1 102 ? 3.575 4.955 -4.130 1.00 98.69 102 ALA A CA 1
ATOM 786 C C . ALA A 1 102 ? 5.030 4.876 -3.644 1.00 98.69 102 ALA A C 1
ATOM 788 O O . ALA A 1 102 ? 5.525 3.775 -3.394 1.00 98.69 102 ALA A O 1
ATOM 789 N N . LEU A 1 103 ? 5.671 6.029 -3.421 1.00 98.75 103 LEU A N 1
ATOM 790 C CA . LEU A 1 103 ? 6.990 6.114 -2.794 1.00 98.75 103 LEU A CA 1
ATOM 791 C C . LEU A 1 103 ? 6.976 5.520 -1.378 1.00 98.75 103 LEU A C 1
ATOM 793 O O . LEU A 1 103 ? 7.807 4.666 -1.069 1.00 98.75 103 LEU A O 1
ATOM 797 N N . GLY A 1 104 ? 6.001 5.905 -0.549 1.00 98.75 104 GLY A N 1
ATOM 798 C CA . GLY A 1 104 ? 5.862 5.383 0.810 1.00 98.75 104 GLY A CA 1
ATOM 799 C C . GLY A 1 104 ? 5.665 3.866 0.832 1.00 98.75 104 GLY A C 1
ATOM 800 O O . GLY A 1 104 ? 6.315 3.165 1.605 1.00 98.75 104 GLY A O 1
ATOM 801 N N . ASN A 1 105 ? 4.849 3.319 -0.073 1.00 98.69 105 ASN A N 1
ATOM 802 C CA . ASN A 1 105 ? 4.680 1.869 -0.197 1.00 98.69 105 ASN A CA 1
ATOM 803 C C . ASN A 1 105 ? 5.972 1.164 -0.651 1.00 98.69 105 ASN A C 1
ATOM 805 O O . ASN A 1 105 ? 6.274 0.077 -0.157 1.00 98.69 105 ASN A O 1
ATOM 809 N N . ALA A 1 106 ? 6.755 1.770 -1.550 1.00 98.56 106 ALA A N 1
ATOM 810 C CA . ALA A 1 106 ? 8.049 1.225 -1.963 1.00 98.56 106 ALA A CA 1
ATOM 811 C C . ALA A 1 106 ? 9.054 1.193 -0.795 1.00 98.56 106 ALA A C 1
ATOM 813 O O . ALA A 1 106 ? 9.707 0.173 -0.573 1.00 98.56 106 ALA A O 1
ATOM 814 N N . LYS A 1 107 ? 9.117 2.263 0.011 1.00 98.75 107 LYS A N 1
ATOM 815 C CA . LYS A 1 107 ? 9.932 2.319 1.237 1.00 98.75 107 LYS A CA 1
ATOM 816 C C . LYS A 1 107 ? 9.477 1.314 2.291 1.00 98.75 107 LYS A C 1
ATOM 818 O O . LYS A 1 107 ? 10.311 0.636 2.888 1.00 98.75 107 LYS A O 1
ATOM 823 N N . LEU A 1 108 ? 8.168 1.136 2.460 1.00 98.25 108 LEU A N 1
ATOM 824 C CA . LEU A 1 108 ? 7.610 0.116 3.349 1.00 98.25 108 LEU A CA 1
ATOM 825 C C . LEU A 1 108 ? 8.020 -1.300 2.907 1.00 98.25 108 LEU A C 1
ATOM 827 O O . LEU A 1 108 ? 8.427 -2.117 3.736 1.00 98.25 108 LEU A O 1
ATOM 831 N N . ALA A 1 109 ? 7.984 -1.581 1.600 1.00 97.00 109 ALA A N 1
ATOM 832 C CA . ALA A 1 109 ? 8.447 -2.850 1.043 1.00 97.00 109 ALA A CA 1
ATOM 833 C C . ALA A 1 109 ? 9.959 -3.077 1.254 1.00 97.00 109 ALA A C 1
ATOM 835 O O . ALA A 1 109 ? 10.370 -4.219 1.465 1.00 97.00 109 ALA A O 1
ATOM 836 N N . ASP A 1 110 ? 10.767 -2.010 1.279 1.00 97.50 110 ASP A N 1
ATOM 837 C CA . ASP A 1 110 ? 12.200 -2.044 1.627 1.00 97.50 110 ASP A CA 1
ATOM 838 C C . ASP A 1 110 ? 12.476 -1.965 3.146 1.00 97.50 110 ASP A C 1
ATOM 840 O O . ASP A 1 110 ? 13.627 -1.876 3.566 1.00 97.50 110 ASP A O 1
ATOM 844 N N . LYS A 1 111 ? 11.435 -2.024 3.993 1.00 97.00 111 LYS A N 1
ATOM 845 C CA . LYS A 1 111 ? 11.521 -1.958 5.469 1.00 97.00 111 LYS A CA 1
ATOM 846 C C . LYS A 1 111 ? 12.013 -0.622 6.042 1.00 97.00 111 LYS A C 1
ATOM 848 O O . LYS A 1 111 ? 12.390 -0.556 7.210 1.00 97.00 111 LYS A O 1
ATOM 853 N N . GLN A 1 112 ? 11.920 0.452 5.263 1.00 98.44 112 GLN A N 1
ATOM 854 C CA . GLN A 1 112 ? 12.165 1.837 5.678 1.00 98.44 112 GLN A CA 1
ATOM 855 C C . GLN A 1 112 ? 10.865 2.459 6.222 1.00 98.44 112 GLN A C 1
ATOM 857 O O . GLN A 1 112 ? 10.199 3.253 5.555 1.00 98.44 112 GLN A O 1
ATOM 862 N N . ILE A 1 113 ? 10.422 1.993 7.396 1.00 98.31 113 ILE A N 1
ATOM 863 C CA . ILE A 1 113 ? 9.062 2.265 7.900 1.00 98.31 113 ILE A CA 1
ATOM 864 C C . ILE A 1 113 ? 8.873 3.740 8.297 1.00 98.31 113 ILE A C 1
ATOM 866 O O . ILE A 1 113 ? 7.834 4.325 7.988 1.00 98.31 113 ILE A O 1
ATOM 870 N N . ASP A 1 114 ? 9.862 4.361 8.944 1.00 98.62 114 ASP A N 1
ATOM 871 C CA . ASP A 1 114 ? 9.779 5.767 9.371 1.00 98.62 114 ASP A CA 1
ATOM 872 C C . ASP A 1 114 ? 9.730 6.722 8.168 1.00 98.62 114 ASP A C 1
ATOM 874 O O . ASP A 1 114 ? 8.944 7.678 8.124 1.00 98.62 114 ASP A O 1
ATOM 878 N N . GLU A 1 115 ? 10.537 6.439 7.147 1.00 98.75 115 GLU A N 1
ATOM 879 C CA . GLU A 1 115 ? 10.550 7.191 5.902 1.00 98.75 115 GLU A CA 1
ATOM 880 C C . GLU A 1 115 ? 9.247 6.990 5.120 1.00 98.75 115 GLU A C 1
ATOM 882 O O . GLU A 1 115 ? 8.695 7.963 4.607 1.00 98.75 115 GLU A O 1
ATOM 887 N N . ALA A 1 116 ? 8.701 5.769 5.095 1.00 98.81 116 ALA A N 1
ATOM 888 C CA . ALA A 1 116 ? 7.402 5.491 4.487 1.00 98.81 116 ALA A CA 1
ATOM 889 C C . ALA A 1 116 ? 6.274 6.304 5.142 1.00 98.81 116 ALA A C 1
ATOM 891 O O . ALA A 1 116 ? 5.472 6.927 4.447 1.00 98.81 116 ALA A O 1
ATOM 892 N N . ILE A 1 117 ? 6.233 6.362 6.480 1.00 98.88 117 ILE A N 1
ATOM 893 C CA . ILE A 1 117 ? 5.265 7.188 7.224 1.00 98.88 117 ILE A CA 1
ATOM 894 C C . ILE A 1 117 ? 5.416 8.669 6.863 1.00 98.88 117 ILE A C 1
ATOM 896 O O . ILE A 1 117 ? 4.411 9.371 6.734 1.00 98.88 117 ILE A O 1
ATOM 900 N N . THR A 1 118 ? 6.648 9.144 6.674 1.00 98.81 118 THR A N 1
ATOM 901 C CA . THR A 1 118 ? 6.914 10.521 6.236 1.00 98.81 118 THR A CA 1
ATOM 902 C C . THR A 1 118 ? 6.313 10.792 4.856 1.00 98.81 118 THR A C 1
ATOM 904 O O . THR A 1 118 ? 5.601 11.783 4.693 1.00 98.81 118 THR A O 1
ATOM 907 N N . ASP A 1 119 ? 6.497 9.889 3.893 1.00 98.88 119 ASP A N 1
ATOM 908 C CA . ASP A 1 119 ? 5.906 10.047 2.559 1.00 98.88 119 ASP A CA 1
ATOM 909 C C . ASP A 1 119 ? 4.375 9.951 2.589 1.00 98.88 119 ASP A C 1
ATOM 911 O O . ASP A 1 119 ? 3.694 10.721 1.912 1.00 98.88 119 ASP A O 1
ATOM 915 N N . PHE A 1 120 ? 3.795 9.079 3.421 1.00 98.88 120 PHE A N 1
ATOM 916 C CA . PHE A 1 120 ? 2.340 9.033 3.590 1.00 98.88 120 PHE A CA 1
ATOM 917 C C . PHE A 1 120 ? 1.780 10.305 4.234 1.00 98.88 120 PHE A C 1
ATOM 919 O O . PHE A 1 120 ? 0.678 10.735 3.891 1.00 98.88 120 PHE A O 1
ATOM 926 N N . ASN A 1 121 ? 2.520 10.944 5.146 1.00 98.88 121 ASN A N 1
ATOM 927 C CA . ASN A 1 121 ? 2.135 12.254 5.674 1.00 98.88 121 ASN A CA 1
ATOM 928 C C . ASN A 1 121 ? 2.114 13.308 4.563 1.00 98.88 121 ASN A C 1
ATOM 930 O 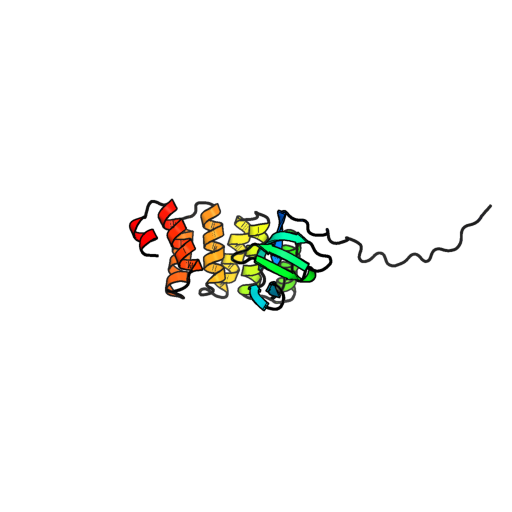O . ASN A 1 121 ? 1.178 14.101 4.496 1.00 98.88 121 ASN A O 1
ATOM 934 N N . GLU A 1 122 ? 3.103 13.291 3.670 1.00 98.75 122 GLU A N 1
ATOM 935 C CA . GLU A 1 122 ? 3.135 14.172 2.503 1.00 98.75 122 GLU A CA 1
ATOM 936 C C . GLU A 1 122 ? 1.993 13.875 1.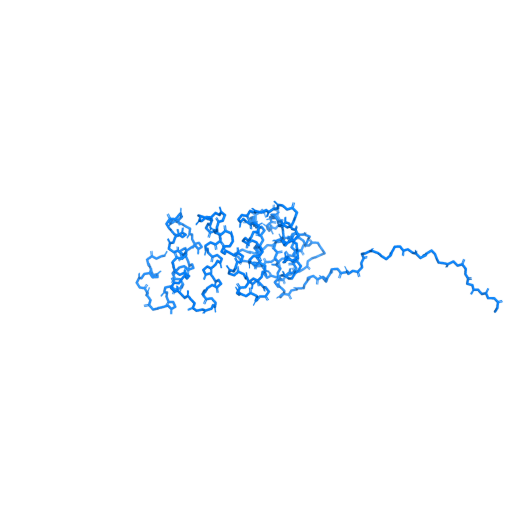517 1.00 98.75 122 GLU A C 1
ATOM 938 O O . GLU A 1 122 ? 1.364 14.814 1.015 1.00 98.75 122 GLU A O 1
ATOM 943 N N . ALA A 1 123 ? 1.651 12.603 1.292 1.00 98.81 123 ALA A N 1
ATOM 944 C CA . ALA A 1 123 ? 0.481 12.219 0.504 1.00 98.81 123 ALA A CA 1
ATOM 945 C C . ALA A 1 123 ? -0.815 12.786 1.107 1.00 98.81 123 ALA A C 1
ATOM 947 O O . ALA A 1 123 ? -1.583 13.457 0.419 1.00 98.81 123 ALA A O 1
ATOM 948 N N . LEU A 1 124 ? -1.019 12.597 2.412 1.00 98.81 124 LEU A N 1
ATOM 949 C CA . LEU A 1 124 ? -2.216 13.051 3.127 1.00 98.81 124 LEU A CA 1
ATOM 950 C C . LEU A 1 124 ? -2.263 14.570 3.337 1.00 98.81 124 LEU A C 1
ATOM 952 O O . LEU A 1 124 ? -3.339 15.129 3.531 1.00 98.81 124 LEU A O 1
ATOM 956 N N . ARG A 1 125 ? -1.124 15.269 3.266 1.00 98.69 125 ARG A N 1
ATOM 957 C CA . ARG A 1 125 ? -1.087 16.738 3.207 1.00 98.69 125 ARG A CA 1
ATOM 958 C C . ARG A 1 125 ? -1.662 17.260 1.888 1.00 98.69 125 ARG A C 1
ATOM 960 O O . ARG A 1 125 ? -2.265 18.331 1.877 1.00 98.69 125 ARG A O 1
ATOM 967 N N . ARG A 1 126 ? -1.458 16.524 0.791 1.00 98.50 126 ARG A N 1
ATOM 968 C CA . ARG A 1 126 ? -1.947 16.866 -0.556 1.00 98.50 126 ARG A CA 1
ATOM 969 C C . ARG A 1 126 ? -3.400 16.452 -0.748 1.00 98.50 126 ARG A C 1
ATOM 971 O O . ARG A 1 126 ? -4.199 17.256 -1.215 1.00 98.50 126 ARG A O 1
ATOM 978 N N . ASP A 1 127 ? -3.741 15.235 -0.337 1.00 98.56 127 ASP A N 1
ATOM 979 C CA . ASP A 1 127 ? -5.116 14.749 -0.304 1.00 98.56 127 ASP A CA 1
ATOM 980 C C . ASP A 1 127 ? -5.421 14.062 1.038 1.00 98.56 127 ASP A C 1
ATOM 982 O O . ASP A 1 127 ? -5.161 12.867 1.209 1.00 98.56 127 ASP A O 1
ATOM 986 N N . PRO A 1 128 ? -6.031 14.789 1.992 1.00 98.56 128 PRO A N 1
ATOM 987 C CA . PRO A 1 128 ? -6.400 14.234 3.291 1.00 98.56 128 PRO A CA 1
ATOM 988 C C . PRO A 1 128 ? -7.441 13.113 3.222 1.00 98.56 128 PRO A C 1
ATOM 990 O O . PRO A 1 128 ? -7.667 12.440 4.224 1.00 98.56 128 PRO A O 1
ATOM 993 N N . LYS A 1 129 ? -8.131 12.935 2.090 1.00 98.44 129 LYS A N 1
ATOM 994 C CA . LYS A 1 129 ? -9.194 11.936 1.912 1.00 98.44 129 LYS A CA 1
ATOM 995 C C . LYS A 1 129 ? -8.745 10.749 1.064 1.00 98.44 129 LYS A C 1
ATOM 997 O O . LYS A 1 129 ? -9.569 9.895 0.738 1.00 98.44 129 LYS A O 1
ATOM 1002 N N . LEU A 1 130 ? -7.461 10.668 0.724 1.00 98.44 130 LEU A N 1
ATOM 1003 C CA . LEU A 1 130 ? -6.942 9.571 -0.072 1.00 98.44 130 LEU A CA 1
ATOM 1004 C C . LEU A 1 130 ? -6.937 8.276 0.751 1.00 98.44 130 LEU A C 1
ATOM 1006 O O . LEU A 1 130 ? -6.033 8.035 1.552 1.00 98.44 130 LEU A O 1
ATOM 1010 N N . ILE A 1 131 ? -7.952 7.433 0.537 1.00 98.31 131 ILE A N 1
ATOM 1011 C CA . ILE A 1 131 ? -8.165 6.196 1.306 1.00 98.31 131 ILE A CA 1
ATOM 1012 C C . ILE A 1 131 ? -6.923 5.305 1.271 1.00 98.31 131 ILE A C 1
ATOM 1014 O O . ILE A 1 131 ? -6.485 4.850 2.323 1.00 98.31 131 ILE A O 1
ATOM 1018 N N . VAL A 1 132 ? -6.308 5.122 0.097 1.00 97.12 132 VAL A N 1
ATOM 1019 C CA . VAL A 1 132 ? -5.108 4.282 -0.040 1.00 97.12 132 VAL A CA 1
ATOM 1020 C C . VAL A 1 132 ? -3.932 4.794 0.803 1.00 97.12 132 VAL A C 1
ATOM 1022 O O . VAL A 1 132 ? -3.208 3.993 1.387 1.00 97.12 132 VAL A O 1
ATOM 1025 N N . ALA A 1 133 ? -3.766 6.113 0.946 1.00 98.62 133 ALA A N 1
ATOM 1026 C CA . ALA A 1 133 ? -2.720 6.687 1.791 1.00 98.62 133 ALA A CA 1
ATOM 1027 C C . ALA A 1 133 ? -3.026 6.499 3.284 1.00 98.62 133 ALA A C 1
ATOM 1029 O O . ALA A 1 133 ? -2.125 6.167 4.054 1.00 98.62 133 ALA A O 1
ATOM 1030 N N . LEU A 1 134 ? -4.295 6.652 3.690 1.00 98.81 134 LEU A N 1
ATOM 1031 C CA . LEU A 1 134 ? -4.741 6.377 5.062 1.00 98.81 134 LEU A CA 1
ATOM 1032 C C . LEU A 1 134 ? -4.500 4.909 5.434 1.00 98.81 134 LEU A C 1
ATOM 1034 O O . LEU A 1 134 ? -3.909 4.630 6.474 1.00 98.81 134 LEU A O 1
ATOM 1038 N N . THR A 1 135 ? -4.904 3.967 4.578 1.00 98.31 135 THR A N 1
ATOM 1039 C CA . THR A 1 135 ? -4.724 2.531 4.835 1.00 98.31 135 THR A CA 1
ATOM 1040 C C . THR A 1 135 ? -3.253 2.128 4.835 1.00 98.31 135 THR A C 1
ATOM 1042 O O . THR A 1 135 ? -2.826 1.385 5.718 1.00 98.31 135 THR A O 1
ATOM 1045 N N . SER A 1 136 ? -2.451 2.649 3.898 1.00 98.31 136 SER A N 1
ATOM 1046 C CA . SER A 1 136 ? -1.013 2.369 3.848 1.00 98.31 136 SER A CA 1
ATOM 1047 C C . SER A 1 136 ? -0.277 2.916 5.074 1.00 98.31 136 SER A C 1
ATOM 1049 O O . SER A 1 136 ? 0.535 2.206 5.673 1.00 98.31 136 SER A O 1
ATOM 1051 N N . ARG A 1 137 ? -0.597 4.142 5.514 1.00 98.75 137 ARG A N 1
ATOM 1052 C CA . ARG A 1 137 ? -0.018 4.706 6.741 1.00 98.75 137 ARG A CA 1
ATOM 1053 C C . ARG A 1 137 ? -0.461 3.941 7.979 1.00 98.75 137 ARG A C 1
ATOM 1055 O O . ARG A 1 137 ? 0.369 3.687 8.848 1.00 98.75 137 ARG A O 1
ATOM 1062 N N . ALA A 1 138 ? -1.727 3.529 8.049 1.00 98.56 138 ALA A N 1
ATOM 1063 C CA . ALA A 1 138 ? -2.226 2.708 9.145 1.00 98.56 138 ALA A CA 1
ATOM 1064 C C . ALA A 1 138 ? -1.463 1.384 9.260 1.00 98.56 138 ALA A C 1
ATOM 1066 O O . ALA A 1 138 ? -1.080 1.002 10.364 1.00 98.56 138 ALA A O 1
ATOM 1067 N N . HIS A 1 139 ? -1.184 0.723 8.133 1.00 96.81 139 HIS A N 1
ATOM 1068 C CA . HIS A 1 139 ? -0.370 -0.490 8.106 1.00 96.81 139 HIS A CA 1
ATOM 1069 C C . HIS A 1 139 ? 1.053 -0.233 8.630 1.00 96.81 139 HIS A C 1
ATOM 1071 O O . HIS A 1 139 ? 1.512 -0.928 9.533 1.00 96.81 139 HIS A O 1
ATOM 1077 N N . ALA A 1 140 ? 1.732 0.809 8.141 1.00 98.12 140 ALA A N 1
ATOM 1078 C CA . ALA A 1 140 ? 3.075 1.169 8.610 1.00 98.12 140 ALA A CA 1
ATOM 1079 C C . ALA A 1 140 ? 3.109 1.518 10.115 1.00 98.12 140 ALA A C 1
ATOM 1081 O O . ALA A 1 140 ? 3.985 1.070 10.853 1.00 98.12 140 ALA A O 1
ATOM 1082 N N . LEU A 1 141 ? 2.114 2.266 10.601 1.00 98.56 141 LEU A N 1
ATOM 1083 C CA . LEU A 1 141 ? 1.960 2.597 12.021 1.00 98.56 141 LEU A CA 1
ATOM 1084 C C . LEU A 1 141 ? 1.692 1.352 12.876 1.00 98.56 141 LEU A C 1
ATOM 1086 O O . LEU A 1 141 ? 2.207 1.250 13.990 1.00 98.56 141 LEU A O 1
ATOM 1090 N N . ALA A 1 142 ? 0.899 0.405 12.374 1.00 97.06 142 ALA A N 1
ATOM 1091 C CA . ALA A 1 142 ? 0.642 -0.867 13.039 1.00 97.06 142 ALA A CA 1
ATOM 1092 C C . ALA A 1 142 ? 1.913 -1.718 13.173 1.00 97.06 142 ALA A C 1
ATOM 1094 O O . ALA A 1 142 ? 2.154 -2.257 14.254 1.00 97.06 142 ALA A O 1
ATOM 1095 N N . GLU A 1 143 ? 2.768 -1.772 12.140 1.00 95.50 143 GLU A N 1
ATOM 1096 C CA . GLU A 1 143 ? 4.074 -2.451 12.216 1.00 95.50 143 GLU A CA 1
ATOM 1097 C C . GLU A 1 143 ? 4.959 -1.868 13.338 1.00 95.50 143 GLU A C 1
ATOM 1099 O O . GLU A 1 143 ? 5.683 -2.604 14.010 1.00 95.50 143 GLU A O 1
ATOM 1104 N N . GLN A 1 144 ? 4.833 -0.567 13.622 1.00 96.81 144 GLN A N 1
ATOM 1105 C CA . GLN A 1 144 ? 5.499 0.109 14.747 1.00 96.81 144 GLN A CA 1
ATOM 1106 C C . GLN A 1 144 ? 4.719 0.066 16.070 1.00 96.81 144 GLN A C 1
ATOM 1108 O O . GLN A 1 144 ? 5.111 0.699 17.052 1.00 96.81 144 GLN A O 1
ATOM 1113 N N . ARG A 1 145 ? 3.608 -0.677 16.132 1.00 95.38 145 ARG A N 1
ATOM 1114 C CA . ARG A 1 145 ? 2.704 -0.767 17.293 1.00 95.38 145 ARG A CA 1
ATOM 1115 C C . ARG A 1 145 ? 2.052 0.559 17.699 1.00 95.38 145 ARG A C 1
ATOM 1117 O O . ARG A 1 145 ? 1.567 0.698 18.823 1.00 95.38 145 ARG A O 1
ATOM 1124 N N . HIS A 1 146 ? 1.967 1.527 16.791 1.00 97.56 146 HIS A N 1
ATOM 1125 C CA . HIS A 1 146 ? 1.222 2.775 16.967 1.00 97.56 146 HIS A CA 1
ATOM 1126 C C . HIS A 1 146 ? -0.273 2.588 16.654 1.00 97.56 146 HIS A C 1
ATOM 1128 O O . HIS A 1 146 ? -0.860 3.310 15.844 1.00 97.56 146 HIS A O 1
ATOM 1134 N N . PHE A 1 147 ? -0.898 1.610 17.314 1.00 96.38 147 PHE A N 1
ATOM 1135 C CA . PHE A 1 147 ? -2.248 1.132 17.006 1.00 96.38 147 PHE A CA 1
ATOM 1136 C C . PHE A 1 147 ? -3.332 2.207 17.121 1.00 96.38 147 PHE A C 1
ATOM 1138 O O . PHE A 1 147 ? -4.278 2.209 16.345 1.00 96.38 147 PHE A O 1
ATOM 1145 N N . GLU A 1 148 ? -3.219 3.134 18.072 1.00 97.12 148 GLU A N 1
ATOM 1146 C CA . GLU A 1 148 ? -4.155 4.251 18.230 1.00 97.12 148 GLU A CA 1
ATOM 1147 C C . GLU A 1 148 ? -4.182 5.143 16.986 1.00 97.12 148 GLU A C 1
ATOM 1149 O O . GLU A 1 148 ? -5.256 5.521 16.523 1.00 97.12 148 GLU A O 1
ATOM 1154 N N . LYS A 1 149 ? -3.004 5.459 16.435 1.00 98.31 149 LYS A N 1
ATOM 1155 C CA . LYS A 1 149 ? -2.881 6.290 15.232 1.00 98.31 149 LYS A CA 1
ATOM 1156 C C . LYS A 1 149 ? -3.342 5.523 13.995 1.00 98.31 149 LYS A C 1
ATOM 1158 O O . LYS A 1 149 ? -4.094 6.068 13.198 1.00 98.31 149 LYS A O 1
ATOM 1163 N N . ALA A 1 150 ? -2.966 4.248 13.887 1.00 98.56 150 ALA A N 1
ATOM 1164 C CA . ALA A 1 150 ? -3.420 3.384 12.802 1.00 98.56 150 ALA A CA 1
ATOM 1165 C C . ALA A 1 150 ? -4.955 3.253 12.771 1.00 98.56 150 ALA A C 1
ATOM 1167 O O . ALA A 1 150 ? -5.575 3.438 11.729 1.00 98.56 150 ALA A O 1
ATOM 1168 N N . LEU A 1 151 ? -5.593 3.022 13.925 1.00 98.50 151 LEU A N 1
ATOM 1169 C CA . LEU A 1 151 ? -7.054 2.976 14.028 1.00 98.50 151 LEU A CA 1
ATOM 1170 C C . LEU A 1 151 ? -7.708 4.327 13.716 1.00 98.50 151 LEU A C 1
ATOM 1172 O O . LEU A 1 151 ? -8.814 4.343 13.185 1.00 98.50 151 LEU A O 1
ATOM 1176 N N . ALA A 1 152 ? -7.065 5.454 14.036 1.00 98.50 152 ALA A N 1
ATOM 1177 C CA . ALA A 1 152 ? -7.578 6.770 13.661 1.00 98.50 152 ALA A CA 1
ATOM 1178 C C . ALA A 1 152 ? -7.636 6.932 12.132 1.00 98.50 152 ALA A C 1
ATOM 1180 O O . ALA A 1 152 ? -8.676 7.334 11.609 1.00 98.50 152 ALA A O 1
ATOM 1181 N N . ASP A 1 153 ? -6.577 6.530 11.426 1.00 98.75 153 ASP A N 1
ATOM 1182 C CA . ASP A 1 153 ? -6.531 6.554 9.961 1.00 98.75 153 ASP A CA 1
ATOM 1183 C C . ASP A 1 153 ? -7.578 5.620 9.343 1.00 98.75 153 ASP A C 1
ATOM 1185 O O . ASP A 1 153 ? -8.306 6.017 8.434 1.00 98.75 153 ASP A O 1
ATOM 1189 N N . LEU A 1 154 ? -7.726 4.405 9.882 1.00 98.69 154 LEU A N 1
ATOM 1190 C CA . LEU A 1 154 ? -8.724 3.441 9.405 1.00 98.69 154 LEU A CA 1
ATOM 1191 C C . LEU A 1 154 ? -10.157 3.887 9.692 1.00 98.69 154 LEU A C 1
ATOM 1193 O O . LEU A 1 154 ? -11.050 3.651 8.885 1.00 98.69 154 LEU A O 1
ATOM 1197 N N . ASN A 1 155 ? -10.396 4.575 10.809 1.00 98.50 155 ASN A N 1
ATOM 1198 C CA . ASN A 1 155 ? -11.697 5.174 11.090 1.00 98.50 155 ASN A CA 1
ATOM 1199 C C . ASN A 1 155 ? -12.034 6.282 10.097 1.00 98.50 155 ASN A C 1
ATOM 1201 O O . ASN A 1 155 ? -13.173 6.359 9.645 1.00 98.50 155 ASN A O 1
ATOM 1205 N N . GLN A 1 156 ? -11.058 7.117 9.743 1.00 98.62 156 GLN A N 1
ATOM 1206 C CA . GLN A 1 156 ? -11.247 8.130 8.714 1.00 98.62 156 GLN A CA 1
ATOM 1207 C C . GLN A 1 156 ? -11.506 7.484 7.346 1.00 98.62 156 GLN A C 1
ATOM 1209 O O . GLN A 1 156 ? -12.445 7.879 6.660 1.00 98.62 156 GLN A O 1
ATOM 1214 N N . ALA A 1 157 ? -10.741 6.456 6.973 1.00 98.56 157 ALA A N 1
ATOM 1215 C CA . ALA A 1 157 ? -10.956 5.711 5.735 1.00 98.56 157 ALA A CA 1
ATOM 1216 C C . ALA A 1 157 ? -12.358 5.074 5.683 1.00 98.56 157 ALA A C 1
ATOM 1218 O O . ALA A 1 157 ? -13.058 5.222 4.686 1.00 98.56 157 ALA A O 1
ATOM 1219 N N . ALA A 1 158 ? -12.817 4.469 6.782 1.00 98.19 158 ALA A N 1
ATOM 1220 C CA . ALA A 1 158 ? -14.140 3.849 6.872 1.00 98.19 158 ALA A CA 1
ATOM 1221 C C . ALA A 1 158 ? -15.288 4.873 6.859 1.00 98.19 158 ALA A C 1
ATOM 1223 O O . ALA A 1 158 ? -16.413 4.539 6.512 1.00 98.19 158 ALA A O 1
ATOM 1224 N N . GLN A 1 159 ? -15.044 6.128 7.247 1.00 98.31 159 GLN A N 1
ATOM 1225 C CA . GLN A 1 159 ? -16.032 7.199 7.071 1.00 98.31 159 GLN A CA 1
ATOM 1226 C C . GLN A 1 159 ? -16.140 7.645 5.609 1.00 98.31 159 GLN A C 1
ATOM 1228 O O . GLN A 1 159 ? -17.213 8.066 5.181 1.00 98.31 159 GLN A O 1
ATOM 1233 N N . LEU A 1 160 ? -15.035 7.584 4.863 1.00 98.31 160 LEU A N 1
ATOM 1234 C CA . LEU A 1 160 ? -14.978 7.966 3.452 1.00 98.31 160 LEU A CA 1
ATOM 1235 C C . LEU A 1 160 ? -15.574 6.883 2.549 1.00 98.31 160 LEU A C 1
ATOM 1237 O O . LEU A 1 160 ? -16.307 7.214 1.620 1.00 98.31 160 LEU A O 1
ATOM 1241 N N . ASP A 1 161 ? -15.301 5.616 2.857 1.00 97.50 161 ASP A N 1
ATOM 1242 C CA . ASP A 1 161 ? -15.935 4.461 2.227 1.00 97.50 161 ASP A CA 1
ATOM 1243 C C . ASP A 1 161 ? -16.355 3.426 3.288 1.00 97.50 161 ASP A C 1
ATOM 1245 O O . ASP A 1 161 ? -15.573 2.543 3.656 1.00 97.50 161 ASP A O 1
ATOM 1249 N N . PRO A 1 162 ? -17.605 3.510 3.779 1.00 97.06 162 PRO A N 1
ATOM 1250 C CA . PRO A 1 162 ? -18.129 2.597 4.794 1.00 97.06 162 PRO A CA 1
ATOM 1251 C C . PRO A 1 162 ? -18.311 1.150 4.340 1.00 97.06 162 PRO A C 1
ATOM 1253 O O . PRO A 1 162 ? -18.700 0.321 5.159 1.00 97.06 162 PRO A O 1
ATOM 1256 N N . GLN A 1 163 ? -18.138 0.845 3.053 1.00 95.88 163 GLN A N 1
ATOM 1257 C CA . GLN A 1 163 ? -18.297 -0.503 2.500 1.00 95.88 163 GLN A CA 1
ATOM 1258 C C . GLN A 1 163 ? -16.984 -1.045 1.921 1.00 95.88 163 GLN A C 1
ATOM 1260 O O . GLN A 1 163 ? -16.978 -2.122 1.323 1.00 95.88 163 GLN A O 1
ATOM 1265 N N . SER A 1 164 ? -15.871 -0.328 2.109 1.00 96.00 164 SER A N 1
ATOM 1266 C CA . SER A 1 164 ? -14.558 -0.799 1.684 1.00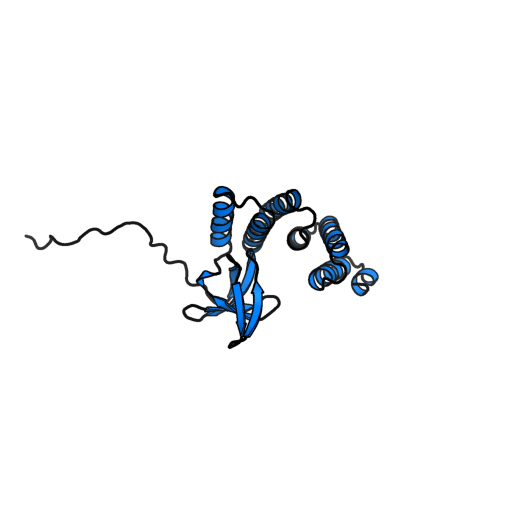 96.00 164 SER A CA 1
ATOM 1267 C C . SER A 1 164 ? -14.158 -2.038 2.481 1.00 96.00 164 SER A C 1
ATOM 1269 O O . SER A 1 164 ? -13.843 -1.959 3.671 1.00 96.00 164 SER A O 1
ATOM 1271 N N . VAL A 1 165 ? -14.142 -3.184 1.800 1.00 94.25 165 VAL A N 1
ATOM 1272 C CA . VAL A 1 165 ? -13.753 -4.474 2.385 1.00 94.25 165 VAL A CA 1
ATOM 1273 C C . VAL A 1 165 ? -12.334 -4.407 2.949 1.00 94.25 165 VAL A C 1
ATOM 1275 O O . VAL A 1 165 ? -12.117 -4.847 4.072 1.00 94.25 165 VAL A O 1
ATOM 1278 N N . ASP A 1 166 ? -11.391 -3.798 2.226 1.00 91.25 166 ASP A N 1
ATOM 1279 C CA . ASP A 1 166 ? -9.991 -3.703 2.659 1.00 91.25 166 ASP A CA 1
ATOM 1280 C C . ASP A 1 166 ? -9.840 -2.871 3.939 1.00 91.25 166 ASP A C 1
ATOM 1282 O O . ASP A 1 166 ? -9.102 -3.244 4.854 1.00 91.25 166 ASP A O 1
ATOM 1286 N N . VAL A 1 167 ? -10.568 -1.751 4.030 1.00 97.31 167 VAL A N 1
ATOM 1287 C CA . VAL A 1 167 ? -10.541 -0.878 5.211 1.00 97.31 167 VAL A CA 1
ATOM 1288 C C . VAL A 1 167 ? -11.145 -1.585 6.420 1.00 97.31 167 VAL A C 1
ATOM 1290 O O . VAL A 1 167 ? -10.534 -1.574 7.491 1.00 97.31 167 VAL A O 1
ATOM 1293 N N . LEU A 1 168 ? -12.326 -2.190 6.263 1.00 97.75 168 LEU A N 1
ATOM 1294 C CA . LEU A 1 168 ? -13.013 -2.902 7.344 1.00 97.75 168 LEU A CA 1
ATOM 1295 C C . LEU A 1 168 ? -12.200 -4.112 7.805 1.00 97.75 168 LEU A C 1
ATOM 1297 O O . LEU A 1 168 ? -11.984 -4.283 8.999 1.00 97.75 168 LEU A O 1
ATOM 1301 N N . PHE A 1 169 ? -11.643 -4.887 6.874 1.00 95.69 169 PHE A N 1
ATOM 1302 C CA . PHE A 1 169 ? -10.792 -6.031 7.192 1.00 95.69 169 PHE A CA 1
ATOM 1303 C C . PHE A 1 169 ? -9.547 -5.623 7.990 1.00 95.69 169 PHE A C 1
ATOM 1305 O O . PHE A 1 169 ? -9.241 -6.222 9.029 1.00 95.69 169 PHE A O 1
ATOM 1312 N N . LEU A 1 170 ? -8.833 -4.583 7.545 1.00 95.69 170 LEU A N 1
ATOM 1313 C CA . LEU A 1 170 ? -7.645 -4.093 8.243 1.00 95.69 170 LEU A CA 1
ATOM 1314 C C . LEU A 1 170 ? -8.006 -3.518 9.620 1.00 95.69 170 LEU A C 1
ATOM 1316 O O . LEU A 1 170 ? -7.307 -3.784 10.600 1.00 95.69 170 LEU A O 1
ATOM 1320 N N . ARG A 1 171 ? -9.119 -2.781 9.729 1.00 98.00 171 ARG A N 1
ATOM 1321 C CA . ARG A 1 171 ? -9.591 -2.227 11.005 1.00 98.00 171 ARG A CA 1
ATOM 1322 C C . ARG A 1 171 ? -10.026 -3.316 11.979 1.00 98.00 171 ARG A C 1
ATOM 1324 O O . ARG A 1 171 ? -9.568 -3.297 13.121 1.00 98.00 171 ARG A O 1
ATOM 1331 N N . GLY A 1 172 ? -10.822 -4.280 11.529 1.00 97.50 172 GLY A N 1
ATOM 1332 C CA . GLY A 1 172 ? -11.257 -5.426 12.318 1.00 97.50 172 GLY A CA 1
ATOM 1333 C C . GLY A 1 172 ? -10.074 -6.242 12.833 1.00 97.50 172 GLY A C 1
ATOM 1334 O O . GLY A 1 172 ? -10.007 -6.545 14.026 1.00 97.50 172 GLY A O 1
ATOM 1335 N N . THR A 1 173 ? -9.076 -6.495 11.980 1.00 96.06 173 THR A N 1
ATOM 1336 C CA . THR A 1 173 ? -7.826 -7.172 12.371 1.00 96.06 173 THR A CA 1
ATOM 1337 C C . THR A 1 173 ? -7.116 -6.415 13.495 1.00 96.06 173 THR A C 1
ATOM 1339 O O . THR A 1 173 ? -6.810 -6.989 14.541 1.00 96.06 173 THR A O 1
ATOM 1342 N N . LEU A 1 174 ? -6.931 -5.103 13.337 1.00 96.56 174 LEU A N 1
ATOM 1343 C CA . LEU A 1 174 ? -6.251 -4.277 14.335 1.00 96.56 174 LEU A CA 1
ATOM 1344 C C . LEU A 1 174 ? -7.038 -4.137 15.647 1.00 96.56 174 LEU A C 1
ATOM 1346 O O . LEU A 1 174 ? -6.454 -4.069 16.730 1.00 96.56 174 LEU A O 1
ATOM 1350 N N . LEU A 1 175 ? -8.370 -4.103 15.574 1.00 97.62 175 LEU A N 1
ATOM 1351 C CA . LEU A 1 175 ? -9.247 -4.122 16.744 1.00 97.62 175 LEU A CA 1
ATOM 1352 C C . LEU A 1 175 ? -9.137 -5.453 17.495 1.00 97.62 175 LEU A C 1
ATOM 1354 O O . LEU A 1 175 ? -9.028 -5.444 18.724 1.00 97.62 175 LEU A O 1
ATOM 1358 N N . ALA A 1 176 ? -9.111 -6.578 16.778 1.00 96.50 176 ALA A N 1
ATOM 1359 C CA . A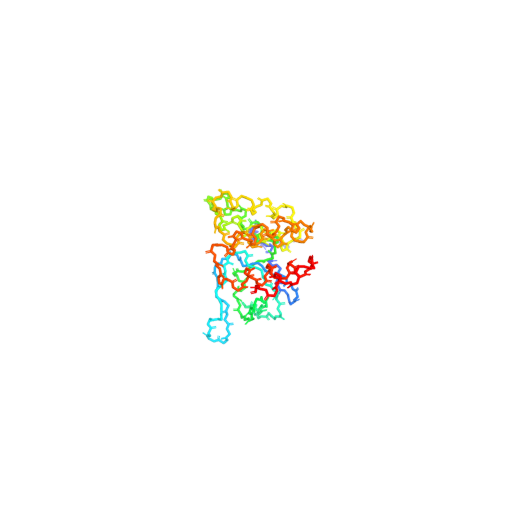LA A 1 176 ? -8.958 -7.908 17.359 1.00 96.50 176 ALA A CA 1
ATOM 1360 C C . ALA A 1 176 ? -7.591 -8.085 18.037 1.00 96.50 176 ALA A C 1
ATOM 1362 O O . ALA A 1 176 ? -7.536 -8.557 19.173 1.00 96.50 176 ALA A O 1
ATOM 1363 N N . GLU A 1 177 ? -6.499 -7.622 17.417 1.00 93.94 177 GLU A N 1
ATOM 1364 C CA . GLU A 1 177 ? -5.161 -7.603 18.038 1.00 93.94 177 GLU A CA 1
ATOM 1365 C C . GLU A 1 177 ? -5.129 -6.805 19.349 1.00 93.94 177 GLU A C 1
ATOM 1367 O O . GLU A 1 177 ? -4.340 -7.079 20.255 1.00 93.94 177 GLU A O 1
ATOM 1372 N N . ARG A 1 178 ? -6.025 -5.824 19.475 1.00 94.38 178 ARG A N 1
ATOM 1373 C CA . ARG A 1 178 ? -6.179 -4.964 20.653 1.00 94.38 178 ARG A CA 1
ATOM 1374 C C . ARG A 1 178 ? -7.223 -5.482 21.643 1.00 94.38 178 ARG A C 1
ATOM 1376 O O . ARG A 1 178 ? -7.547 -4.775 22.596 1.00 94.38 178 ARG A O 1
ATOM 1383 N N . GLY A 1 179 ? -7.754 -6.684 21.425 1.00 94.62 179 GLY A N 1
ATOM 1384 C CA . GLY A 1 179 ? -8.765 -7.315 22.274 1.00 94.62 179 GLY A CA 1
ATOM 1385 C C . GLY A 1 179 ? -10.150 -6.668 22.199 1.00 94.62 179 GLY A C 1
ATOM 1386 O O . GLY A 1 179 ? -10.992 -6.940 23.048 1.00 94.62 179 GLY A O 1
ATOM 1387 N N . GLN A 1 180 ? -10.407 -5.806 21.211 1.00 96.38 180 GLN A N 1
ATOM 1388 C CA . GLN A 1 180 ? -11.705 -5.158 20.993 1.00 96.38 180 GLN A CA 1
ATOM 1389 C C . GLN A 1 180 ? -12.587 -6.024 20.085 1.00 96.38 180 GLN A C 1
ATOM 1391 O O . GLN A 1 180 ? -12.990 -5.597 19.002 1.00 96.38 180 GLN A O 1
ATOM 1396 N N . PHE A 1 181 ? -12.858 -7.256 20.515 1.00 95.75 181 PHE A N 1
ATOM 1397 C CA . PHE A 1 181 ? -13.491 -8.282 19.683 1.00 95.75 181 PHE A CA 1
ATOM 1398 C C . PHE A 1 181 ? -14.906 -7.913 19.230 1.00 95.75 181 PHE A C 1
ATOM 1400 O O . PHE A 1 181 ? -15.258 -8.182 18.088 1.00 95.75 181 PHE A O 1
ATOM 1407 N N . GLU A 1 182 ? -15.703 -7.245 20.068 1.00 97.00 182 GLU A N 1
ATOM 1408 C CA . GLU A 1 182 ? -17.059 -6.824 19.695 1.00 97.00 182 GLU A CA 1
ATOM 1409 C C . GLU A 1 182 ? -17.045 -5.787 18.572 1.00 97.00 182 GLU A C 1
ATOM 1411 O O . GLU A 1 182 ? -17.912 -5.805 17.705 1.00 97.00 182 GLU A O 1
ATOM 1416 N N . LYS A 1 183 ? -16.054 -4.887 18.574 1.00 95.25 183 LYS A N 1
ATOM 1417 C CA . LYS A 1 183 ? -15.896 -3.906 17.495 1.00 95.25 183 LYS A CA 1
ATOM 1418 C C . LYS A 1 183 ? -15.325 -4.553 16.243 1.00 95.25 183 LYS A C 1
ATOM 1420 O O . LYS A 1 183 ? -15.766 -4.221 15.157 1.00 95.25 183 LYS A O 1
ATOM 1425 N N . ALA A 1 184 ? -14.381 -5.481 16.401 1.00 95.88 184 ALA A N 1
ATOM 1426 C CA . ALA A 1 184 ? -13.818 -6.226 15.283 1.00 95.88 184 ALA A CA 1
ATOM 1427 C C . ALA A 1 184 ? -14.875 -7.068 14.555 1.00 95.88 184 ALA A C 1
ATOM 1429 O O . ALA A 1 184 ? -14.847 -7.140 13.341 1.00 95.88 184 ALA A O 1
ATOM 1430 N N . ALA A 1 185 ? -15.813 -7.678 15.285 1.00 95.81 185 ALA A N 1
ATOM 1431 C CA . ALA A 1 185 ? -16.908 -8.457 14.703 1.00 95.81 185 ALA A CA 1
ATOM 1432 C C . ALA A 1 185 ? -18.020 -7.597 14.073 1.00 95.81 185 ALA A C 1
ATOM 1434 O O . ALA A 1 185 ? -18.907 -8.140 13.417 1.00 95.81 185 ALA A O 1
ATOM 1435 N N . ALA A 1 186 ? -18.021 -6.288 14.337 1.00 93.94 186 ALA A N 1
ATOM 1436 C CA . ALA A 1 186 ? -18.944 -5.343 13.717 1.00 93.94 186 ALA A CA 1
ATOM 1437 C C . ALA A 1 186 ? -18.422 -4.798 12.375 1.00 93.94 186 ALA A C 1
ATOM 1439 O O . ALA A 1 186 ? -19.214 -4.205 11.640 1.00 93.94 186 ALA A O 1
ATOM 1440 N N . ASP A 1 187 ? -17.127 -4.984 12.096 1.00 91.38 187 ASP A N 1
ATOM 1441 C CA . ASP A 1 187 ? -16.488 -4.735 10.800 1.00 91.38 187 ASP A CA 1
ATOM 1442 C C . ASP A 1 187 ? -16.628 -5.962 9.886 1.00 91.38 187 ASP A C 1
ATOM 1444 O O . ASP A 1 187 ? -16.874 -5.749 8.677 1.00 91.38 187 ASP A O 1
#

Radius of gyration: 20.48 Å; chains: 1; bounding box: 75×35×56 Å

Sequence (187 aa):
MDRLGTVLLTLVALGQVARAQEPGETVVVVRETSMKREKEVVQTLAPGRFARVEDVDSTWLWVSAENAGWIARHDVATPKEAIEIFTARIDEGADDALTYTALGNAKLADKQIDEAITDFNEALRRDPKLIVALTSRAHALAEQRHFEKALADLNQAAQLDPQSVDVLFLRGTLLAERGQFEKAAAD

Foldseek 3Di:
DDDDDDDDPDDPDDPPPQPQDDAQAKKFFLAWWFFDDPHDGPDIDHALDIWGFHDDDPQWTFTDDVDTGITGPVRIHHLVVSLVSLVVCVVVPPQALSSLQSNLSSCVSVVVLVVSLVSLVSSCVRPVQPLSSLQSNLVSCVVVVVLVSSLVSLVSSCVSPVPPPSSLQSNLVSCVVVVVNVSSVVD